Protein AF-D6GV85-F1 (afdb_monomer)

Radius of gyration: 22.89 Å; Cα contacts (8 Å, |Δi|>4): 482; chains: 1; bounding box: 45×58×78 Å

Nearest PDB structures (foldseek):
  3hz8-assembly1_A  TM=5.934E-01  e=2.238E+00  Neisseria meningitidis MC58
  5tlq-assembly1_A  TM=4.636E-01  e=1.140E+00  Pseudomonas aeruginosa PAO1
  6ht6-assembly1_A  TM=7.150E-01  e=9.179E+00  Trametes versicolor
  6f71-assembly1_B  TM=6.861E-01  e=8.633E+00  Trametes versicolor
  8agq-assembly1_A  TM=5.499E-01  e=9.179E+00  Populus trichocarpa

Foldseek 3Di:
DVVVVVVVVVVVVVVVVVVVVVVVVVCCCVVPVPQQDWDDPALQKIFGPPDAFDADPQATEKEKEAAFQDQQSQLQQLLCQQLLVLFWFKFAQRHTDHLLRPDLVFEEQDPPDLGQWYAGPQAATHGDPVNPRIDIDGNHHDYDYYHQWYRDPPDTDGDDDDDPVRVSCCVSPPVPPAPTWIDTRVRMIGGTGSFDDDPVRGHLQADPVSHGDRSVVLSVQCVPPPRPSNVRSNLSSLAVNCSSCVNSVNPGPCNPDPPRDHD

Solvent-accessible surface area (backbone atoms only — not comparable to full-atom values): 14153 Å² total; per-residue (Å²): 124,62,70,61,57,53,53,52,50,53,51,51,53,52,52,53,52,51,52,52,50,51,49,53,51,51,50,45,39,66,71,68,61,51,73,60,54,69,43,81,64,54,56,53,28,30,36,36,56,90,51,63,60,42,63,59,95,79,12,36,37,32,42,44,36,31,40,44,37,38,67,44,26,32,51,37,47,53,13,52,55,55,27,47,48,68,54,34,46,36,23,50,80,85,36,82,42,50,77,88,63,55,71,58,85,42,62,35,86,48,65,97,46,94,28,54,26,27,33,26,63,73,52,28,52,22,72,35,81,82,17,90,48,49,42,79,49,46,80,49,47,45,79,48,75,46,43,39,26,44,54,46,80,95,69,54,50,78,69,43,74,72,52,78,67,53,42,52,51,40,65,71,76,38,82,81,71,56,59,15,32,35,35,44,18,72,29,32,39,30,61,33,48,40,42,47,52,40,101,87,67,46,50,52,66,36,44,100,84,66,39,29,40,53,49,54,57,59,40,55,26,68,79,35,96,82,30,66,53,34,49,27,33,50,54,35,12,31,48,54,38,30,50,52,23,61,61,56,70,48,74,51,79,63,57,72,49,87,84,48,57,83,118

InterPro domains:
  IPR009272 Protein of unknown function DUF929 [PF06053] (55-245)

Sequence (263 aa):
MDAVKLKLRSLIIMIVAIVVFISAVVIYLLVFVNGSATTAIGNNWFSIKGASPIINNGKLWVNFAGIEGCQYCAIERYAFFDALSNFGNWTYYGKNVDLNTLPTSNYSNTPQTNTLFYHAYEGDWTLNFLNPNLKYTSNYVNFTSEELYNDQYPNPTPLQSFTPLEQQYASKYDSGGAVPFSVIGGNFFEVGAGSSLAPDGTPIIFAGNGTGYMPSYIISQFNTSSSTISKGITEEADYITSMICSDINNAAPVCSSPSLPKV

Secondary structure (DSSP, 8-state):
-HHHHHHHHHHHHHHHHHHHHHHHHHHHIIIIIS---EEEEETTEEEETT----EETTEEEEEEEE-TT-HHHHHHHHHHHHHHHTTEEEEETTEEE-TTTS-TT-EESSSSSS-SEEEETTTEEEE-TT-TTEEEEESSEEEEEEE-B-S-SSSPPB-----HHHHHHHHHH-TT--SSEEEETTTEEEES--SPBPTTS-BTTB-TTSPBPPHHHHHHHTT-TT-HHHHHHHHHHHHHHHHHHHHTTT-SGGGG-TTSPP-

Structure (mmCIF, N/CA/C/O backbone):
data_AF-D6GV85-F1
#
_entry.id   AF-D6GV85-F1
#
loop_
_atom_site.group_PDB
_atom_site.id
_atom_site.type_symbol
_atom_site.label_atom_id
_atom_site.label_alt_id
_atom_site.label_comp_id
_atom_site.label_asym_id
_atom_site.label_entity_id
_atom_site.label_seq_id
_atom_site.pdbx_PDB_ins_code
_atom_site.Cartn_x
_atom_site.Cartn_y
_atom_site.Cartn_z
_atom_site.occupancy
_atom_site.B_iso_or_equiv
_atom_site.auth_seq_id
_atom_site.auth_comp_id
_atom_site.auth_asym_id
_atom_site.auth_atom_id
_atom_site.pdbx_PDB_model_num
ATOM 1 N N . MET A 1 1 ? -18.717 38.084 58.616 1.00 59.62 1 MET A N 1
ATOM 2 C CA . MET A 1 1 ? -19.254 36.816 58.063 1.00 59.62 1 MET A CA 1
ATOM 3 C C . MET A 1 1 ? -18.775 36.556 56.626 1.00 59.62 1 MET A C 1
ATOM 5 O O . MET A 1 1 ? -18.869 35.429 56.151 1.00 59.62 1 MET A O 1
ATOM 9 N N . ASP A 1 2 ? -18.190 37.557 55.958 1.00 71.88 2 ASP A N 1
ATOM 10 C CA . ASP A 1 2 ? -17.836 37.493 54.530 1.00 71.88 2 ASP A CA 1
ATOM 11 C C . ASP A 1 2 ? -16.482 36.838 54.232 1.00 71.88 2 ASP A C 1
ATOM 13 O O . ASP A 1 2 ? -16.337 36.154 53.221 1.00 71.88 2 ASP A O 1
ATOM 17 N N . ALA A 1 3 ? -15.519 36.929 55.154 1.00 74.62 3 ALA A N 1
ATOM 18 C CA . ALA A 1 3 ? -14.208 36.292 54.993 1.00 74.62 3 ALA A CA 1
ATOM 19 C C . ALA A 1 3 ? -14.288 34.751 54.945 1.00 74.62 3 ALA A C 1
ATOM 21 O O . ALA A 1 3 ? -13.528 34.106 54.224 1.00 74.62 3 ALA A O 1
ATOM 22 N N . VAL A 1 4 ? -15.235 34.155 55.678 1.00 78.00 4 VAL A N 1
ATOM 23 C CA . VAL A 1 4 ? -15.440 32.696 55.706 1.00 78.00 4 VAL A CA 1
ATOM 24 C C . VAL A 1 4 ? -16.071 32.210 54.398 1.00 78.00 4 VAL A C 1
ATOM 26 O O . VAL A 1 4 ? -15.624 31.215 53.834 1.00 78.00 4 VAL A O 1
ATOM 29 N N . LYS A 1 5 ? -17.051 32.950 53.858 1.00 76.94 5 LYS A N 1
ATOM 30 C CA . LYS A 1 5 ? -17.683 32.635 52.566 1.00 76.94 5 LYS A CA 1
ATOM 31 C C . LYS A 1 5 ? -16.703 32.750 51.398 1.00 76.94 5 LYS A C 1
ATOM 33 O O . LYS A 1 5 ? -16.754 31.927 50.486 1.00 76.94 5 LYS A O 1
ATOM 38 N N . LEU A 1 6 ? -15.798 33.730 51.438 1.00 79.06 6 LEU A N 1
ATOM 39 C CA . LEU A 1 6 ? -14.774 33.906 50.408 1.00 79.06 6 LEU A CA 1
ATOM 40 C C . LEU A 1 6 ? -13.755 32.755 50.419 1.00 79.06 6 LEU A C 1
ATOM 42 O O . LEU A 1 6 ? -13.477 32.177 49.371 1.00 79.06 6 LEU A O 1
ATOM 46 N N . LYS A 1 7 ? -13.274 32.354 51.607 1.00 82.19 7 LYS A N 1
ATOM 47 C CA . LYS A 1 7 ? -12.370 31.200 51.755 1.00 82.19 7 LYS A CA 1
ATOM 48 C C . LYS A 1 7 ? -13.021 29.890 51.309 1.00 82.19 7 LYS A C 1
ATOM 50 O O . LYS A 1 7 ? -12.378 29.098 50.627 1.00 82.19 7 LYS A O 1
ATOM 55 N N . LEU A 1 8 ? -14.299 29.688 51.634 1.00 86.44 8 LEU A N 1
ATOM 56 C CA . LEU A 1 8 ? -15.040 28.496 51.222 1.00 86.44 8 LEU A CA 1
ATOM 57 C C . LEU A 1 8 ? -15.226 28.432 49.696 1.00 86.44 8 LEU A C 1
ATOM 59 O O . LEU A 1 8 ? -15.065 27.367 49.110 1.00 86.44 8 LEU A O 1
ATOM 63 N N . ARG A 1 9 ? -15.489 29.568 49.031 1.00 87.75 9 ARG A N 1
ATOM 64 C CA . ARG A 1 9 ? -15.568 29.632 47.560 1.00 87.75 9 ARG A CA 1
ATOM 65 C C . ARG A 1 9 ? -14.235 29.315 46.885 1.00 87.75 9 ARG A C 1
ATOM 67 O O . ARG A 1 9 ? -14.223 28.513 45.957 1.00 87.75 9 ARG A O 1
ATOM 74 N N . SER A 1 10 ? -13.126 29.888 47.360 1.00 84.56 10 SER A N 1
ATOM 75 C CA . SER A 1 10 ? -11.792 29.552 46.833 1.00 84.56 10 SER A CA 1
ATOM 76 C C . SER A 1 10 ? -11.461 28.073 47.009 1.00 84.56 10 SER A C 1
ATOM 78 O O . SER A 1 10 ? -10.925 27.462 46.089 1.00 84.56 10 SER A O 1
ATOM 80 N N . LEU A 1 11 ? -11.819 27.487 48.155 1.00 90.12 11 LEU A N 1
ATOM 81 C CA . LEU A 1 11 ? -11.591 26.068 48.415 1.00 90.12 11 LEU A CA 1
ATOM 82 C C . LEU A 1 11 ? -12.386 25.179 47.447 1.00 90.12 11 LEU A C 1
ATOM 84 O O . LEU A 1 11 ? -11.829 24.239 46.890 1.00 90.12 11 LEU A O 1
ATOM 88 N N . ILE A 1 12 ? -13.658 25.503 47.195 1.00 92.31 12 ILE A N 1
ATOM 89 C CA . ILE A 1 12 ? -14.504 24.754 46.253 1.00 92.31 12 ILE A CA 1
ATOM 90 C C . ILE A 1 12 ? -13.947 24.837 44.827 1.00 92.31 12 ILE A C 1
ATOM 92 O O . ILE A 1 12 ? -13.831 23.810 44.165 1.00 92.31 12 ILE A O 1
ATOM 96 N N . ILE A 1 13 ? -13.557 26.028 44.361 1.00 91.88 13 ILE A N 1
ATOM 97 C CA . ILE A 1 13 ? -12.994 26.209 43.011 1.00 91.88 13 ILE A CA 1
ATOM 98 C C . ILE A 1 13 ? -11.699 25.405 42.851 1.00 91.88 13 ILE A C 1
ATOM 100 O O . ILE A 1 13 ? -11.515 24.730 41.840 1.00 91.88 13 ILE A O 1
ATOM 104 N N . MET A 1 14 ? -10.828 25.431 43.861 1.00 92.56 14 MET A N 1
ATOM 105 C CA . MET A 1 14 ? -9.582 24.669 43.853 1.00 92.56 14 MET A CA 1
ATOM 106 C C . MET A 1 14 ? -9.842 23.157 43.800 1.00 92.56 14 MET A C 1
ATOM 108 O O . MET A 1 14 ? -9.210 22.460 43.012 1.00 92.56 14 MET A O 1
ATOM 112 N N . ILE A 1 15 ? -10.801 22.650 44.584 1.00 93.00 15 ILE A N 1
ATOM 113 C CA . ILE A 1 15 ? -11.177 21.228 44.567 1.00 93.00 15 ILE A CA 1
ATOM 114 C C . ILE A 1 15 ? -11.724 20.828 43.192 1.00 93.00 15 ILE A C 1
ATOM 116 O O . ILE A 1 15 ? -11.304 19.811 42.648 1.00 93.00 15 ILE A O 1
ATOM 120 N N . VAL A 1 16 ? -12.610 21.633 42.597 1.00 93.12 16 VAL A N 1
ATOM 121 C CA . VAL A 1 16 ? -13.160 21.357 41.259 1.00 93.12 16 VAL A CA 1
ATOM 122 C C . VAL A 1 16 ? -12.052 21.335 40.205 1.00 93.12 16 VAL A C 1
ATOM 124 O O . VAL A 1 16 ? -12.006 20.412 39.397 1.00 93.12 16 VAL A O 1
ATOM 127 N N . ALA A 1 17 ? -11.120 22.291 40.239 1.00 91.12 17 ALA A N 1
ATOM 128 C CA . ALA A 1 17 ? -9.990 22.327 39.311 1.00 91.12 17 ALA A CA 1
ATOM 129 C C . ALA A 1 17 ? -9.084 21.090 39.446 1.00 91.12 17 ALA A C 1
ATOM 131 O O . ALA A 1 17 ? -8.687 20.509 38.437 1.00 91.12 17 ALA A O 1
ATOM 132 N N . ILE A 1 18 ? -8.809 20.645 40.678 1.00 93.19 18 ILE A N 1
ATOM 133 C CA . ILE A 1 18 ? -8.030 19.428 40.946 1.00 93.19 18 ILE A CA 1
ATOM 134 C C . ILE A 1 18 ? -8.755 18.190 40.409 1.00 93.19 18 ILE A C 1
ATOM 136 O O . ILE A 1 18 ? -8.134 17.365 39.746 1.00 93.19 18 ILE A O 1
ATOM 140 N N . VAL A 1 19 ? -10.064 18.065 40.642 1.00 93.38 19 VAL A N 1
ATOM 141 C CA . VAL A 1 19 ? -10.853 16.926 40.146 1.00 93.38 19 VAL A CA 1
ATOM 142 C C . VAL A 1 19 ? -10.880 16.897 38.618 1.00 93.38 19 VAL A C 1
ATOM 144 O O . VAL A 1 19 ? -10.682 15.832 38.036 1.00 93.38 19 VAL A O 1
ATOM 147 N N . VAL A 1 20 ? -11.064 18.043 37.954 1.00 92.69 20 VAL A N 1
ATOM 148 C CA . VAL A 1 20 ? -11.028 18.135 36.484 1.00 92.69 20 VAL A CA 1
ATOM 149 C C . VAL A 1 20 ? -9.648 17.758 35.948 1.00 92.69 20 VAL A C 1
ATOM 151 O O . VAL A 1 20 ? -9.559 16.972 35.008 1.00 92.69 20 VAL A O 1
ATOM 154 N N . PHE A 1 21 ? -8.574 18.254 36.567 1.00 91.06 21 PHE A N 1
ATOM 155 C CA . PHE A 1 21 ? -7.207 17.929 36.164 1.00 91.06 21 PHE A CA 1
ATOM 156 C C . PHE A 1 21 ? -6.899 16.438 36.338 1.00 91.06 21 PHE A C 1
ATOM 158 O O . PHE A 1 21 ? -6.432 15.800 35.400 1.00 91.06 21 PHE A O 1
ATOM 165 N N . ILE A 1 22 ? -7.226 15.853 37.495 1.00 88.25 22 ILE A N 1
ATOM 166 C CA . ILE A 1 22 ? -7.051 14.415 37.738 1.00 88.25 22 ILE A CA 1
ATOM 167 C C . ILE A 1 22 ? -7.875 13.602 36.738 1.00 88.25 22 ILE A C 1
ATOM 169 O O . ILE A 1 22 ? -7.363 12.638 36.183 1.00 88.25 22 ILE A O 1
ATOM 173 N N . SER A 1 23 ? -9.117 14.001 36.457 1.00 84.00 23 SER A N 1
ATOM 174 C CA . SER A 1 23 ? -9.969 13.311 35.479 1.00 84.00 23 SER A CA 1
ATOM 175 C C . SER A 1 23 ? -9.364 13.359 34.076 1.00 84.00 23 SER A C 1
ATOM 177 O O . SER A 1 23 ? -9.297 12.333 33.408 1.00 84.00 23 SER A O 1
ATOM 179 N N . ALA A 1 24 ? -8.861 14.520 33.645 1.00 80.25 24 ALA A N 1
ATOM 180 C CA . ALA A 1 24 ? -8.187 14.675 32.359 1.00 80.25 24 ALA A CA 1
ATOM 181 C C . ALA A 1 24 ? -6.899 13.841 32.279 1.00 80.25 24 ALA A C 1
ATOM 183 O O . ALA A 1 24 ? -6.659 13.201 31.262 1.00 80.25 24 ALA A O 1
ATOM 184 N N . VAL A 1 25 ? -6.108 13.786 33.357 1.00 75.44 25 VAL A N 1
ATOM 185 C CA . VAL A 1 25 ? -4.900 12.950 33.439 1.00 75.44 25 VAL A CA 1
ATOM 186 C C . VAL A 1 25 ? -5.253 11.466 33.423 1.00 75.44 25 VAL A C 1
ATOM 188 O O . VAL A 1 25 ? -4.611 10.708 32.713 1.00 75.44 25 VAL A O 1
ATOM 191 N N . VAL A 1 26 ? -6.283 11.030 34.146 1.00 74.00 26 VAL A N 1
ATOM 192 C CA . VAL A 1 26 ? -6.725 9.629 34.145 1.00 74.00 26 VAL A CA 1
ATOM 193 C C . VAL A 1 26 ? -7.263 9.230 32.773 1.00 74.00 26 VAL A C 1
ATOM 195 O O . VAL A 1 26 ? -6.893 8.175 32.276 1.00 74.00 26 VAL A O 1
ATOM 198 N N . ILE A 1 27 ? -8.069 10.075 32.124 1.00 71.62 27 ILE A N 1
ATOM 199 C CA . ILE A 1 27 ? -8.520 9.848 30.743 1.00 71.62 27 ILE A CA 1
ATOM 200 C C . ILE A 1 27 ? -7.312 9.792 29.808 1.00 71.62 27 ILE A C 1
ATOM 202 O O . ILE A 1 27 ? -7.212 8.875 29.002 1.00 71.62 27 ILE A O 1
ATOM 206 N N . TYR A 1 28 ? -6.358 10.712 29.954 1.00 67.44 28 TYR A N 1
ATOM 207 C CA . TYR A 1 28 ? -5.139 10.707 29.156 1.00 67.44 28 TYR A CA 1
ATOM 208 C C . TYR A 1 28 ? -4.323 9.423 29.367 1.00 67.44 28 TYR A C 1
ATOM 210 O O . TYR A 1 28 ? -3.887 8.800 28.408 1.00 67.44 28 TYR A O 1
ATOM 218 N N . LEU A 1 29 ? -4.164 8.965 30.609 1.00 54.88 29 LEU A N 1
ATOM 219 C CA . LEU A 1 29 ? -3.440 7.735 30.927 1.00 54.88 29 LEU A CA 1
ATOM 220 C C . LEU A 1 29 ? -4.170 6.485 30.411 1.00 54.88 29 LEU A C 1
ATOM 222 O O . LEU A 1 29 ? -3.537 5.596 29.847 1.00 54.88 29 LEU A O 1
ATOM 226 N N . LEU A 1 30 ? -5.495 6.422 30.560 1.00 53.81 30 LEU A N 1
ATOM 227 C CA . LEU A 1 30 ? -6.307 5.293 30.102 1.00 53.81 30 LEU A CA 1
ATOM 228 C C . LEU A 1 30 ? -6.393 5.211 28.575 1.00 53.81 30 LEU A C 1
ATOM 230 O O . LEU A 1 30 ? -6.412 4.106 28.042 1.00 53.81 30 LEU A O 1
ATOM 234 N N . VAL A 1 31 ? -6.443 6.354 27.886 1.00 55.69 31 VAL A N 1
ATOM 235 C CA . VAL A 1 31 ? -6.564 6.424 26.422 1.00 55.69 31 VAL A CA 1
ATOM 236 C C . VAL A 1 31 ? -5.196 6.362 25.736 1.00 55.69 31 VAL A C 1
ATOM 238 O O . VAL A 1 31 ? -5.080 5.750 24.678 1.00 55.69 31 VAL A O 1
ATOM 241 N N . PHE A 1 32 ? -4.151 6.955 26.324 1.00 50.06 32 PHE A N 1
ATOM 242 C CA . PHE A 1 32 ? -2.860 7.140 25.649 1.00 50.06 32 PHE A CA 1
ATOM 243 C C . PHE A 1 32 ? -1.667 6.416 26.294 1.00 50.06 32 PHE A C 1
ATOM 245 O O . PHE A 1 32 ? -0.696 6.170 25.582 1.00 50.06 32 PHE A O 1
ATOM 252 N N . VAL A 1 33 ? -1.702 6.051 27.587 1.00 45.91 33 VAL A N 1
ATOM 253 C CA . VAL A 1 33 ? -0.530 5.471 28.299 1.00 45.91 33 VAL A CA 1
ATOM 254 C C . VAL A 1 33 ? -0.659 3.981 28.606 1.00 45.91 33 VAL A C 1
ATOM 256 O O . VAL A 1 33 ? 0.356 3.289 28.664 1.00 45.91 33 VAL A O 1
ATOM 259 N N . ASN A 1 34 ? -1.870 3.436 28.710 1.00 46.38 34 ASN A N 1
ATOM 260 C CA . ASN A 1 34 ? -2.031 1.991 28.601 1.00 46.38 34 ASN A CA 1
ATOM 261 C C . ASN A 1 34 ? -1.678 1.597 27.168 1.00 46.38 34 ASN A C 1
ATOM 263 O O . ASN A 1 34 ? -2.452 1.860 26.248 1.00 46.38 34 ASN A O 1
ATOM 267 N N . GLY A 1 35 ? -0.486 1.018 26.987 1.00 51.94 35 GLY A N 1
ATOM 268 C CA . GLY A 1 35 ? -0.048 0.438 25.724 1.00 51.94 35 GLY A CA 1
ATOM 269 C C . GLY A 1 35 ? -1.197 -0.373 25.152 1.00 51.94 35 GLY A C 1
ATOM 270 O O . GLY A 1 35 ? -1.641 -1.346 25.762 1.00 51.94 35 GLY A O 1
ATOM 271 N N . SER A 1 36 ? -1.763 0.118 24.054 1.00 61.66 36 SER A N 1
ATOM 272 C CA . SER A 1 36 ? -2.899 -0.515 23.407 1.00 61.66 36 SER A CA 1
ATOM 273 C C . SER A 1 36 ? -2.472 -1.944 23.113 1.00 61.66 36 SER A C 1
ATOM 275 O O . SER A 1 36 ? -1.481 -2.141 22.414 1.00 61.66 36 SER A O 1
ATOM 277 N N . ALA A 1 37 ? -3.131 -2.922 23.736 1.00 76.25 37 ALA A N 1
ATOM 278 C CA . ALA A 1 37 ? -2.736 -4.314 23.585 1.00 76.25 37 ALA A CA 1
ATOM 279 C C . ALA A 1 37 ? -2.769 -4.660 22.095 1.00 76.25 37 ALA A C 1
ATOM 281 O O . ALA A 1 37 ? -3.792 -4.447 21.441 1.00 76.25 37 ALA A O 1
ATOM 282 N N . THR A 1 38 ? -1.652 -5.147 21.567 1.00 87.31 38 THR A N 1
ATOM 283 C CA . THR A 1 38 ? -1.544 -5.536 20.165 1.00 87.31 38 THR A CA 1
ATOM 284 C C . THR A 1 38 ? -1.753 -7.037 20.021 1.00 87.31 38 THR A C 1
ATOM 286 O O . THR A 1 38 ? -1.529 -7.807 20.958 1.00 87.31 38 THR A O 1
ATOM 289 N N . THR A 1 39 ? -2.250 -7.481 18.873 1.00 90.94 39 THR A N 1
ATOM 290 C CA . THR A 1 39 ? -2.377 -8.908 18.549 1.00 90.94 39 THR A CA 1
ATOM 291 C C . THR A 1 39 ? -1.867 -9.131 17.138 1.00 90.94 39 THR A C 1
ATOM 293 O O . THR A 1 39 ? -2.312 -8.448 16.224 1.00 90.94 39 THR A O 1
ATOM 296 N N . ALA A 1 40 ? -0.928 -10.061 16.961 1.00 90.62 40 ALA A N 1
ATOM 297 C CA . ALA A 1 40 ? -0.469 -10.450 15.632 1.00 90.62 40 ALA A CA 1
ATOM 298 C C . ALA A 1 40 ? -1.618 -11.126 14.870 1.00 90.62 40 ALA A C 1
ATOM 300 O O . ALA A 1 40 ? -2.270 -12.017 15.420 1.00 90.62 40 ALA A O 1
ATOM 301 N N . ILE A 1 41 ? -1.853 -10.705 13.629 1.00 90.50 41 ILE A N 1
ATOM 302 C CA . ILE A 1 41 ? -2.944 -11.218 12.782 1.00 90.50 41 ILE A CA 1
ATOM 303 C C . ILE A 1 41 ? -2.448 -11.983 11.543 1.00 90.50 41 ILE A C 1
ATOM 305 O O . ILE A 1 41 ? -3.250 -12.601 10.848 1.00 90.50 41 ILE A O 1
ATOM 309 N N . GLY A 1 42 ? -1.132 -12.035 11.324 1.00 86.44 42 GLY A N 1
ATOM 310 C CA . GLY A 1 42 ? -0.491 -12.699 10.181 1.00 86.44 42 GLY A CA 1
ATOM 311 C C . GLY A 1 42 ? 0.346 -11.708 9.380 1.00 86.44 42 GLY A C 1
ATOM 312 O O . GLY A 1 42 ? 0.170 -10.511 9.557 1.00 86.44 42 GLY A O 1
ATOM 313 N N . ASN A 1 43 ? 1.282 -12.203 8.564 1.00 84.62 43 ASN A N 1
ATOM 314 C CA . ASN A 1 43 ? 2.091 -11.393 7.644 1.00 84.62 43 ASN A CA 1
ATOM 315 C C . ASN A 1 43 ? 2.627 -10.080 8.247 1.00 84.62 43 ASN A C 1
ATOM 317 O O . ASN A 1 43 ? 2.417 -9.008 7.709 1.00 84.62 43 ASN A O 1
ATOM 321 N N . ASN A 1 44 ? 3.263 -10.136 9.421 1.00 90.25 44 ASN A N 1
ATOM 322 C CA . ASN A 1 44 ? 3.808 -8.952 10.110 1.00 90.25 44 ASN A CA 1
ATOM 323 C C . ASN A 1 44 ? 2.804 -7.823 10.435 1.00 90.25 44 ASN A C 1
ATOM 325 O O . ASN A 1 44 ? 3.208 -6.757 10.905 1.00 90.25 44 ASN A O 1
ATOM 329 N N . TRP A 1 45 ? 1.503 -8.089 10.310 1.00 94.50 45 TRP A N 1
ATOM 330 C CA . TRP A 1 45 ? 0.438 -7.203 10.749 1.00 94.50 45 TRP A CA 1
ATOM 331 C C . TRP A 1 45 ? 0.023 -7.458 12.187 1.00 94.50 45 TRP A C 1
ATOM 333 O O . TRP A 1 45 ? -0.058 -8.592 12.684 1.00 94.50 45 TRP A O 1
ATOM 343 N N . PHE A 1 46 ? -0.338 -6.362 12.839 1.00 94.88 46 PHE A N 1
ATOM 344 C CA . PHE A 1 46 ? -0.821 -6.331 14.203 1.00 94.88 46 PHE A CA 1
ATOM 345 C C . PHE A 1 46 ? -2.099 -5.503 14.285 1.00 94.88 46 PHE A C 1
ATOM 347 O O . PHE A 1 46 ? -2.167 -4.391 13.764 1.00 94.88 46 PHE A O 1
ATOM 354 N N . SER A 1 47 ? -3.097 -6.010 15.005 1.00 95.50 47 SER A N 1
ATOM 355 C CA . SER A 1 47 ? -4.284 -5.246 15.382 1.00 95.50 47 SER A CA 1
ATOM 356 C C . SER A 1 47 ? -4.079 -4.537 16.719 1.00 95.50 47 SER A C 1
ATOM 358 O O . SER A 1 47 ? -3.414 -5.047 17.626 1.00 95.50 47 SER A O 1
ATOM 360 N N . ILE A 1 48 ? -4.663 -3.350 16.856 1.00 94.56 48 ILE A N 1
ATOM 361 C CA . ILE A 1 48 ? -4.602 -2.493 18.037 1.00 94.56 48 ILE A CA 1
ATOM 362 C C . ILE A 1 48 ? -5.941 -2.592 18.766 1.00 94.56 48 ILE A C 1
ATOM 364 O O . ILE A 1 48 ? -6.961 -2.040 18.348 1.00 94.56 48 ILE A O 1
ATOM 368 N N . LYS A 1 49 ? -5.954 -3.284 19.905 1.00 88.50 49 LYS A N 1
ATOM 369 C CA . LYS A 1 49 ? -7.188 -3.525 20.653 1.00 88.50 49 LYS A CA 1
ATOM 370 C C . LYS A 1 49 ? -7.802 -2.222 21.163 1.00 88.50 49 LYS A C 1
ATOM 372 O O . LYS A 1 49 ? -7.171 -1.471 21.906 1.00 88.50 49 LYS A O 1
ATOM 377 N N . GLY A 1 50 ? -9.079 -2.021 20.839 1.00 85.19 50 GLY A N 1
ATOM 378 C CA . GLY A 1 50 ? -9.867 -0.875 21.297 1.00 85.19 50 GLY A CA 1
ATOM 379 C C . GLY A 1 50 ? -9.593 0.424 20.538 1.00 85.19 50 GLY A C 1
ATOM 380 O O . GLY A 1 50 ? -10.131 1.459 20.929 1.00 85.19 50 GLY A O 1
ATOM 381 N N . ALA A 1 51 ? -8.784 0.381 19.476 1.00 89.38 51 ALA A N 1
ATOM 382 C CA . ALA A 1 51 ? -8.673 1.491 18.544 1.00 89.38 51 ALA A CA 1
ATOM 383 C C . ALA A 1 51 ? -9.977 1.662 17.740 1.00 89.38 51 ALA A C 1
ATOM 385 O O . ALA A 1 51 ? -10.828 0.770 17.685 1.00 89.38 51 ALA A O 1
ATOM 386 N N . SER A 1 52 ? -10.171 2.860 17.196 1.00 89.81 52 SER A N 1
ATOM 387 C CA . SER A 1 52 ? -11.289 3.182 16.310 1.00 89.81 52 SER A CA 1
ATOM 388 C C . SER A 1 52 ? -10.744 3.643 14.961 1.00 89.81 52 SER A C 1
ATOM 390 O O . SER A 1 52 ? -9.765 4.395 14.969 1.00 89.81 52 SER A O 1
ATOM 392 N N . PRO A 1 53 ? -11.397 3.278 13.836 1.00 94.94 53 PRO A N 1
ATOM 393 C CA . PRO A 1 53 ? -10.940 3.683 12.516 1.00 94.94 53 PRO A CA 1
ATOM 394 C C . PRO A 1 53 ? -10.794 5.203 12.391 1.00 94.94 53 PRO A C 1
ATOM 396 O O . PRO A 1 53 ? -11.718 5.965 12.690 1.00 94.94 53 PRO A O 1
ATOM 399 N N . ILE A 1 54 ? -9.645 5.652 11.897 1.00 95.81 54 ILE A N 1
ATOM 400 C CA . ILE A 1 54 ? -9.376 7.044 11.556 1.00 95.81 54 ILE A CA 1
ATOM 401 C C . ILE A 1 54 ? -9.985 7.319 10.180 1.00 95.81 54 ILE A C 1
ATOM 403 O O . ILE A 1 54 ? -9.449 6.924 9.142 1.00 95.81 54 ILE A O 1
ATOM 407 N N . ILE A 1 55 ? -11.124 8.015 10.184 1.00 94.75 55 ILE A N 1
ATOM 408 C CA . ILE A 1 55 ? -11.869 8.398 8.983 1.00 94.75 55 ILE A CA 1
ATOM 409 C C . ILE A 1 55 ? -11.711 9.900 8.729 1.00 94.75 55 ILE A C 1
ATOM 411 O O . ILE A 1 55 ? -12.189 10.727 9.505 1.00 94.75 55 ILE A O 1
ATOM 415 N N . ASN A 1 56 ? -11.111 10.258 7.596 1.00 89.56 56 ASN A N 1
ATOM 416 C CA . ASN A 1 56 ? -10.910 11.636 7.158 1.00 89.56 56 ASN A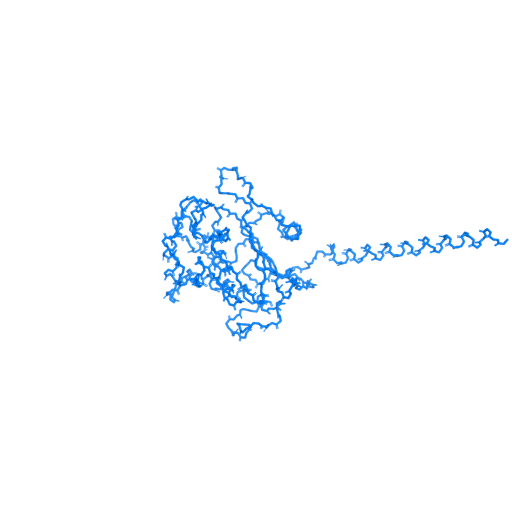 CA 1
ATOM 417 C C . ASN A 1 56 ? -11.791 11.929 5.941 1.00 89.56 56 ASN A C 1
ATOM 419 O O . ASN A 1 56 ? -11.649 11.304 4.892 1.00 89.56 56 ASN A O 1
ATOM 423 N N . ASN A 1 57 ? -12.713 12.889 6.070 1.00 92.00 57 ASN A N 1
ATOM 424 C CA . ASN A 1 57 ? -13.670 13.252 5.013 1.00 92.00 57 ASN A CA 1
ATOM 425 C C . ASN A 1 57 ? -14.447 12.044 4.449 1.00 92.00 57 ASN A C 1
ATOM 427 O O . ASN A 1 57 ? -14.651 11.932 3.241 1.00 92.00 57 ASN A O 1
ATOM 431 N N . GLY A 1 58 ? -14.855 11.125 5.331 1.00 94.44 58 GLY A N 1
ATOM 432 C CA . GLY A 1 58 ? -15.601 9.918 4.962 1.00 94.44 58 GLY A CA 1
ATOM 433 C C . GLY A 1 58 ? -14.757 8.791 4.358 1.00 94.44 58 GLY A C 1
ATOM 434 O O . GLY A 1 58 ? -15.330 7.793 3.937 1.00 94.44 58 GLY A O 1
ATOM 435 N N . LYS A 1 59 ? -13.426 8.928 4.322 1.00 97.94 59 LYS A N 1
ATOM 436 C CA . LYS A 1 59 ? -12.505 7.908 3.806 1.00 97.94 59 LYS A CA 1
ATOM 437 C C . LYS A 1 59 ? -11.571 7.406 4.899 1.00 97.94 59 LYS A C 1
ATOM 439 O O . LYS A 1 59 ? -11.060 8.205 5.683 1.00 97.94 59 LYS A O 1
ATOM 444 N N . LEU A 1 60 ? -11.327 6.103 4.925 1.00 98.50 60 LEU A N 1
ATOM 445 C CA . LEU A 1 60 ? -10.357 5.473 5.809 1.00 98.50 60 LEU A CA 1
ATOM 446 C C . LEU A 1 60 ? -8.948 5.956 5.481 1.00 98.50 60 LEU A C 1
ATOM 448 O O . LEU A 1 60 ? -8.548 5.933 4.319 1.00 98.50 60 LEU A O 1
ATOM 452 N N . TRP A 1 61 ? -8.199 6.391 6.487 1.00 97.88 61 TRP A N 1
ATOM 453 C CA . TRP A 1 61 ? -6.785 6.706 6.317 1.00 97.88 61 TRP A CA 1
ATOM 454 C C . TRP A 1 61 ? -5.957 5.420 6.204 1.00 97.88 61 TRP A C 1
ATOM 456 O O . TRP A 1 61 ? -6.068 4.537 7.052 1.00 97.88 61 TRP A O 1
ATOM 466 N N . VAL A 1 62 ? -5.143 5.324 5.155 1.00 98.38 62 VAL A N 1
ATOM 467 C CA . VAL A 1 62 ? -4.185 4.235 4.931 1.00 98.38 62 VAL A CA 1
ATOM 468 C C . VAL A 1 62 ? -2.841 4.859 4.594 1.00 98.38 62 VAL A C 1
ATOM 470 O O . VAL A 1 62 ? -2.768 5.712 3.710 1.00 98.38 62 VAL A O 1
ATOM 473 N N . ASN A 1 63 ? -1.796 4.434 5.289 1.00 97.56 63 ASN A N 1
ATOM 474 C CA . ASN A 1 63 ? -0.445 4.941 5.125 1.00 97.56 63 ASN A CA 1
ATOM 475 C C . ASN A 1 63 ? 0.543 3.803 4.864 1.00 97.56 63 ASN A C 1
ATOM 477 O O . ASN A 1 63 ? 0.446 2.751 5.497 1.00 97.56 63 ASN A O 1
ATOM 481 N N . PHE A 1 64 ? 1.488 4.058 3.962 1.00 97.31 64 PHE A N 1
ATOM 482 C CA . PHE A 1 64 ? 2.648 3.217 3.695 1.00 97.31 64 PHE A CA 1
ATOM 483 C C . PHE A 1 64 ? 3.918 4.073 3.711 1.00 97.31 64 PHE A C 1
ATOM 485 O O . PHE A 1 64 ? 4.059 4.988 2.895 1.00 97.31 64 PHE A O 1
ATOM 492 N N . ALA A 1 65 ? 4.873 3.727 4.563 1.00 96.31 65 ALA A N 1
ATOM 493 C CA . ALA A 1 65 ? 6.177 4.365 4.605 1.00 96.31 65 ALA A CA 1
ATOM 494 C C . ALA A 1 65 ? 7.289 3.383 4.244 1.00 96.31 65 ALA A C 1
ATOM 496 O O . ALA A 1 65 ? 7.397 2.284 4.792 1.00 96.31 65 ALA A O 1
ATOM 497 N N . GLY A 1 66 ? 8.145 3.817 3.326 1.00 93.81 66 GLY A N 1
ATOM 498 C CA . GLY A 1 66 ? 9.308 3.073 2.872 1.00 93.81 66 GLY A CA 1
ATOM 499 C C . GLY A 1 66 ? 10.563 3.934 2.829 1.00 93.81 66 GLY A C 1
ATOM 500 O O . GLY A 1 66 ? 10.608 5.063 3.323 1.00 93.81 66 GLY A O 1
ATOM 501 N N . ILE A 1 67 ? 11.600 3.365 2.228 1.00 90.12 67 ILE A N 1
ATOM 502 C CA . ILE A 1 67 ? 12.793 4.086 1.784 1.00 90.12 67 ILE A CA 1
ATOM 503 C C . ILE A 1 67 ? 13.125 3.663 0.355 1.00 90.12 67 ILE A C 1
ATOM 505 O O . ILE A 1 67 ? 12.759 2.561 -0.093 1.00 90.12 67 ILE A O 1
ATOM 509 N N . GLU A 1 68 ? 13.888 4.502 -0.337 1.00 85.69 68 GLU A N 1
ATOM 510 C CA . GLU A 1 68 ? 14.522 4.103 -1.587 1.00 85.69 68 GLU A CA 1
ATOM 511 C C . GLU A 1 68 ? 15.618 3.073 -1.271 1.00 85.69 68 GLU A C 1
ATOM 513 O O . GLU A 1 68 ? 16.339 3.196 -0.283 1.00 85.69 68 GLU A O 1
ATOM 518 N N . GLY A 1 69 ? 15.743 2.024 -2.083 1.00 79.81 69 GLY A N 1
ATOM 519 C CA . GLY A 1 69 ? 16.732 0.960 -1.844 1.00 79.81 69 GLY A CA 1
ATOM 520 C C . GLY A 1 69 ? 16.257 -0.192 -0.952 1.00 79.81 69 GLY A C 1
ATOM 521 O O . GLY A 1 69 ? 17.053 -1.060 -0.616 1.00 79.81 69 GLY A O 1
ATOM 522 N N . CYS A 1 70 ? 14.988 -0.208 -0.532 1.00 85.81 70 CYS A N 1
ATOM 523 C CA . CYS A 1 70 ? 14.464 -1.230 0.374 1.00 85.81 70 CYS A CA 1
ATOM 524 C C . CYS A 1 70 ? 13.729 -2.357 -0.366 1.00 85.81 70 CYS A C 1
ATOM 526 O O . CYS A 1 70 ? 12.601 -2.183 -0.836 1.00 85.81 70 CYS A O 1
ATOM 528 N N . GLN A 1 71 ? 14.355 -3.536 -0.377 1.00 85.00 71 GLN A N 1
ATOM 529 C CA . GLN A 1 71 ? 13.861 -4.777 -0.987 1.00 85.00 71 GLN A CA 1
ATOM 530 C C . GLN A 1 71 ? 12.479 -5.202 -0.458 1.00 85.00 71 GLN A C 1
ATOM 532 O O . GLN A 1 71 ? 11.588 -5.585 -1.216 1.00 85.00 71 GLN A O 1
ATOM 537 N N . TYR A 1 72 ? 12.281 -5.089 0.856 1.00 87.62 72 TYR A N 1
ATOM 538 C CA . TYR A 1 72 ? 11.016 -5.395 1.529 1.00 87.62 72 TYR A CA 1
ATOM 539 C C . TYR A 1 72 ? 9.929 -4.370 1.184 1.00 87.62 72 TYR A C 1
ATOM 541 O O . TYR A 1 72 ? 8.789 -4.719 0.904 1.00 87.62 72 TYR A O 1
ATOM 549 N N . CYS A 1 73 ? 10.298 -3.096 1.101 1.00 90.75 73 CYS A N 1
ATOM 550 C CA . CYS A 1 73 ? 9.394 -2.030 0.693 1.00 90.75 73 CYS A CA 1
ATOM 551 C C . CYS A 1 73 ? 8.973 -2.222 -0.769 1.00 90.75 73 CYS A C 1
ATOM 553 O O . CYS A 1 73 ? 7.853 -1.896 -1.144 1.00 90.75 73 CYS A O 1
ATOM 555 N N . ALA A 1 74 ? 9.868 -2.743 -1.614 1.00 87.75 74 ALA A N 1
ATOM 556 C CA . ALA A 1 74 ? 9.587 -2.972 -3.022 1.00 87.75 74 ALA A CA 1
ATOM 557 C C . ALA A 1 74 ? 8.441 -3.963 -3.235 1.00 87.75 74 ALA A C 1
ATOM 559 O O . ALA A 1 74 ? 7.538 -3.677 -4.020 1.00 87.75 74 ALA A O 1
ATOM 560 N N . ILE A 1 75 ? 8.449 -5.090 -2.519 1.00 88.38 75 ILE A N 1
ATOM 561 C CA . ILE A 1 75 ? 7.366 -6.073 -2.616 1.00 88.38 75 ILE A CA 1
ATOM 562 C C . ILE A 1 75 ? 6.060 -5.535 -2.023 1.00 88.38 75 ILE A C 1
ATOM 564 O O . ILE A 1 75 ? 5.010 -5.659 -2.652 1.00 88.38 75 ILE A O 1
ATOM 568 N N . GLU A 1 76 ? 6.152 -4.832 -0.898 1.00 92.75 76 GLU A N 1
ATOM 569 C CA . GLU A 1 76 ? 4.993 -4.300 -0.186 1.00 92.75 76 GLU A CA 1
ATOM 570 C C . GLU A 1 76 ? 4.253 -3.233 -1.010 1.00 92.75 76 GLU A C 1
ATOM 572 O O . GLU A 1 76 ? 3.025 -3.216 -1.075 1.00 92.75 76 GLU A O 1
ATOM 577 N N . ARG A 1 77 ? 4.975 -2.408 -1.787 1.00 93.88 77 ARG A N 1
ATOM 578 C CA . ARG A 1 77 ? 4.342 -1.464 -2.729 1.00 93.88 77 ARG A CA 1
ATOM 579 C C . ARG A 1 77 ? 3.475 -2.172 -3.779 1.00 93.88 77 ARG A C 1
ATOM 581 O O . ARG A 1 77 ? 2.446 -1.620 -4.166 1.00 93.88 77 ARG A O 1
ATOM 588 N N . TYR A 1 78 ? 3.837 -3.371 -4.245 1.00 93.38 78 TYR A N 1
ATOM 589 C CA . TYR A 1 78 ? 2.968 -4.123 -5.162 1.00 93.38 78 TYR A CA 1
ATOM 590 C C . TYR A 1 78 ? 1.708 -4.638 -4.457 1.00 93.38 78 TYR A C 1
ATOM 592 O O . TYR A 1 78 ? 0.630 -4.552 -5.045 1.00 93.38 78 TYR A O 1
ATOM 600 N N . ALA A 1 79 ? 1.822 -5.106 -3.210 1.00 95.19 79 ALA A N 1
ATOM 601 C CA . ALA A 1 79 ? 0.678 -5.566 -2.424 1.00 95.19 79 ALA A CA 1
ATOM 602 C C . ALA A 1 79 ? -0.303 -4.426 -2.120 1.00 95.19 79 ALA A C 1
ATOM 604 O O . ALA A 1 79 ? -1.501 -4.555 -2.377 1.00 95.19 79 ALA A O 1
ATOM 605 N N . PHE A 1 80 ? 0.197 -3.258 -1.700 1.00 97.38 80 PHE A N 1
ATOM 606 C CA . PHE A 1 80 ? -0.626 -2.056 -1.540 1.00 97.38 80 PHE A CA 1
ATOM 607 C C . PHE A 1 80 ? -1.291 -1.634 -2.848 1.00 97.38 80 PHE A C 1
ATOM 609 O O . PHE A 1 80 ? -2.475 -1.294 -2.857 1.00 97.38 80 PHE A O 1
ATOM 616 N N . PHE A 1 81 ? -0.555 -1.647 -3.961 1.00 97.00 81 PHE A N 1
ATOM 617 C CA . PHE A 1 81 ? -1.118 -1.289 -5.259 1.00 97.00 81 PHE A CA 1
ATOM 618 C C . PHE A 1 81 ? -2.285 -2.216 -5.643 1.00 97.00 81 PHE A C 1
ATOM 620 O O . PHE A 1 81 ? -3.340 -1.723 -6.060 1.00 97.00 81 PHE A O 1
ATOM 627 N N . ASP A 1 82 ? -2.128 -3.529 -5.459 1.00 96.00 82 ASP A N 1
ATOM 628 C CA . ASP A 1 82 ? -3.167 -4.532 -5.730 1.00 96.00 82 ASP A CA 1
ATOM 629 C C . ASP A 1 82 ? -4.371 -4.369 -4.790 1.00 96.00 82 ASP A C 1
ATOM 631 O O . ASP A 1 82 ? -5.498 -4.164 -5.242 1.00 96.00 82 ASP A O 1
ATOM 635 N N . ALA A 1 83 ? -4.135 -4.316 -3.476 1.00 97.69 83 ALA A N 1
ATOM 636 C CA . ALA A 1 83 ? -5.187 -4.180 -2.471 1.00 97.69 83 ALA A CA 1
ATOM 637 C C . ALA A 1 83 ? -6.028 -2.917 -2.680 1.00 97.69 83 ALA A C 1
ATOM 639 O O . ALA A 1 83 ? -7.260 -2.954 -2.672 1.00 97.69 83 ALA A O 1
ATOM 640 N N . LEU A 1 84 ? -5.371 -1.777 -2.913 1.00 98.56 84 LEU A N 1
ATOM 641 C CA . LEU A 1 84 ? -6.044 -0.498 -3.124 1.00 98.56 84 LEU A CA 1
ATOM 642 C C . LEU A 1 84 ? -6.837 -0.473 -4.438 1.00 98.56 84 LEU A C 1
ATOM 644 O O . LEU A 1 84 ? -7.854 0.221 -4.518 1.00 98.56 84 LEU A O 1
ATOM 648 N N . SER A 1 85 ? -6.457 -1.278 -5.437 1.00 97.69 85 SER A N 1
ATOM 649 C CA . SER A 1 85 ? -7.237 -1.432 -6.675 1.00 97.69 85 SER A CA 1
ATOM 650 C C . SER A 1 85 ? -8.644 -1.996 -6.420 1.00 97.69 85 SER A C 1
ATOM 652 O O . SER A 1 85 ? -9.554 -1.734 -7.203 1.00 97.69 85 SER A O 1
ATOM 654 N N . ASN A 1 86 ? -8.878 -2.675 -5.290 1.00 97.75 86 ASN A N 1
ATOM 655 C CA . ASN A 1 86 ? -10.213 -3.142 -4.900 1.00 97.75 86 ASN A CA 1
ATOM 656 C C . ASN A 1 86 ? -11.142 -2.028 -4.383 1.00 97.75 86 ASN A C 1
ATOM 658 O O . ASN A 1 86 ? -12.365 -2.193 -4.350 1.00 97.75 86 ASN A O 1
ATOM 662 N N . PHE A 1 87 ? -10.582 -0.890 -3.966 1.00 98.38 87 PHE A N 1
ATOM 663 C CA . PHE A 1 87 ? -11.324 0.220 -3.357 1.00 98.38 87 PHE A CA 1
ATOM 664 C C . PHE A 1 87 ? -11.319 1.483 -4.218 1.00 98.38 87 PHE A C 1
ATOM 666 O O . PHE A 1 87 ? -11.993 2.466 -3.886 1.00 98.38 87 PHE A O 1
ATOM 673 N N . GLY A 1 88 ? -10.560 1.504 -5.307 1.00 97.69 8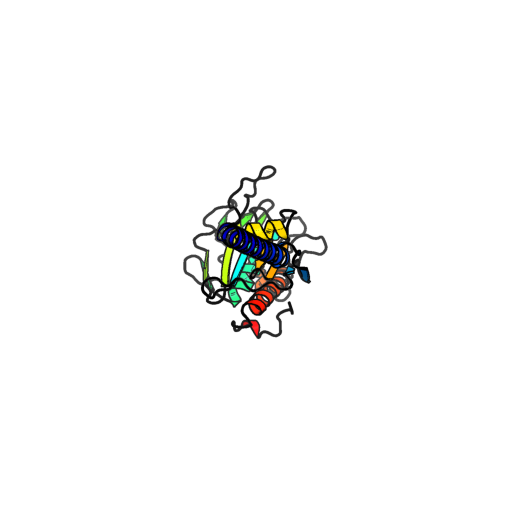8 GLY A N 1
ATOM 674 C CA . GLY A 1 88 ? -10.319 2.707 -6.083 1.00 97.69 88 GLY A CA 1
ATOM 675 C C . GLY A 1 88 ? -9.768 2.428 -7.470 1.00 97.69 88 GLY A C 1
ATOM 676 O O . GLY A 1 88 ? -9.841 1.320 -7.979 1.00 97.69 88 GLY A O 1
ATOM 677 N N . ASN A 1 89 ? -9.243 3.474 -8.099 1.00 97.81 89 ASN A N 1
ATOM 678 C CA . ASN A 1 89 ? -8.609 3.392 -9.406 1.00 97.81 89 ASN A CA 1
ATOM 679 C C . ASN A 1 89 ? -7.233 4.040 -9.349 1.00 97.81 89 ASN A C 1
ATOM 681 O O . ASN A 1 89 ? -7.094 5.180 -8.884 1.00 97.81 89 ASN A O 1
ATOM 685 N N . TRP A 1 90 ? -6.250 3.334 -9.896 1.00 97.88 90 TRP A N 1
ATOM 686 C CA . TRP A 1 90 ? -4.952 3.892 -10.227 1.00 97.88 90 TRP A CA 1
ATOM 687 C C . TRP A 1 90 ? -4.970 4.445 -11.642 1.00 97.88 90 TRP A C 1
ATOM 689 O O . TRP A 1 90 ? -5.491 3.825 -12.568 1.00 97.88 90 TRP A O 1
ATOM 699 N N . THR A 1 91 ? -4.368 5.616 -11.819 1.00 97.31 91 THR A N 1
ATOM 700 C CA . THR A 1 91 ? -4.128 6.195 -13.138 1.00 97.31 91 THR A CA 1
ATOM 701 C C . THR A 1 91 ? -2.660 6.531 -13.316 1.00 97.31 91 THR A C 1
ATOM 703 O O . THR A 1 91 ? -2.034 7.056 -12.401 1.00 97.31 91 THR A O 1
ATOM 706 N N . TYR A 1 92 ? -2.124 6.270 -14.506 1.00 94.81 92 TYR A N 1
ATOM 707 C CA . TYR A 1 92 ? -0.792 6.692 -14.920 1.00 94.81 92 TYR A CA 1
ATOM 708 C C . TYR A 1 92 ? -0.890 7.528 -16.197 1.00 94.81 92 TYR A C 1
ATOM 710 O O . TYR A 1 92 ? -1.443 7.076 -17.201 1.00 94.81 92 TYR A O 1
ATOM 718 N N . TYR A 1 93 ? -0.437 8.785 -16.148 1.00 93.75 93 TYR A N 1
ATOM 719 C CA . TYR A 1 93 ? -0.689 9.779 -17.209 1.00 93.75 93 TYR A CA 1
ATOM 720 C C . TYR A 1 93 ? -2.179 9.865 -17.609 1.00 93.75 93 TYR A C 1
ATOM 722 O O . TYR A 1 93 ? -2.527 9.981 -18.785 1.00 93.75 93 TYR A O 1
ATOM 730 N N . GLY A 1 94 ? -3.074 9.774 -16.619 1.00 94.25 94 GLY A N 1
ATOM 731 C CA . GLY A 1 94 ? -4.526 9.861 -16.812 1.00 94.25 94 GLY A CA 1
ATOM 732 C C . GLY A 1 94 ? -5.186 8.616 -17.417 1.00 94.25 94 GLY A C 1
ATOM 733 O O . GLY A 1 94 ? -6.382 8.651 -17.691 1.00 94.25 94 GLY A O 1
ATOM 734 N N . LYS A 1 95 ? -4.444 7.522 -17.623 1.00 95.38 95 LYS A N 1
ATOM 735 C CA . LYS A 1 95 ? -4.994 6.233 -18.067 1.00 95.38 95 LYS A CA 1
ATOM 736 C C . LYS A 1 95 ? -5.122 5.289 -16.885 1.00 95.38 95 LYS A C 1
ATOM 738 O O . LYS A 1 95 ? -4.175 5.198 -16.111 1.00 95.38 95 LYS A O 1
ATOM 743 N N . ASN A 1 96 ? -6.246 4.586 -16.773 1.00 96.38 96 ASN A N 1
ATOM 744 C CA . ASN A 1 96 ? -6.409 3.543 -15.762 1.00 96.38 96 ASN A CA 1
ATOM 745 C C . ASN A 1 96 ? -5.330 2.470 -15.934 1.00 96.38 96 ASN A C 1
ATOM 747 O O . ASN A 1 96 ? -5.040 2.069 -17.064 1.00 96.38 96 ASN A O 1
ATOM 751 N N . VAL A 1 97 ? -4.753 2.042 -14.817 1.00 95.38 97 VAL A N 1
ATOM 752 C CA . VAL A 1 97 ? -3.757 0.974 -14.752 1.00 95.38 97 VAL A CA 1
ATOM 753 C C . VAL A 1 97 ? -4.080 0.038 -13.592 1.00 95.38 97 VAL A C 1
ATOM 755 O O . VAL A 1 97 ? -4.634 0.452 -12.579 1.00 95.38 97 VAL A O 1
ATOM 758 N N . ASP A 1 98 ? -3.702 -1.216 -13.762 1.00 93.38 98 ASP A N 1
ATOM 759 C CA . ASP A 1 98 ? -3.695 -2.290 -12.775 1.00 93.38 98 ASP A CA 1
ATOM 760 C C . ASP A 1 98 ? -2.387 -3.075 -12.943 1.00 93.38 98 ASP A C 1
ATOM 762 O O . ASP A 1 98 ? -1.618 -2.800 -13.869 1.00 93.38 98 ASP A O 1
ATOM 766 N N . LEU A 1 99 ? -2.127 -4.072 -12.095 1.00 90.69 99 LEU A N 1
ATOM 767 C CA . LEU A 1 99 ? -0.881 -4.837 -12.174 1.00 90.69 99 LEU A CA 1
ATOM 768 C C . LEU A 1 99 ? -0.648 -5.477 -13.547 1.00 90.69 99 LEU A C 1
ATOM 770 O O . LEU A 1 99 ? 0.495 -5.574 -13.973 1.00 90.69 99 LEU A O 1
ATOM 774 N N . ASN A 1 100 ? -1.700 -5.842 -14.280 1.00 87.50 100 ASN A N 1
ATOM 775 C CA . ASN A 1 100 ? -1.586 -6.467 -15.598 1.00 87.50 100 ASN A CA 1
ATOM 776 C C . ASN A 1 100 ? -1.370 -5.461 -16.740 1.00 87.50 100 ASN A C 1
ATOM 778 O O . ASN A 1 100 ? -0.990 -5.854 -17.844 1.00 87.50 100 ASN A O 1
ATOM 782 N N . THR A 1 101 ? -1.614 -4.172 -16.502 1.00 89.38 101 THR A N 1
ATOM 783 C CA . THR A 1 101 ? -1.593 -3.112 -17.523 1.00 89.38 101 THR A CA 1
ATOM 784 C C . THR A 1 101 ? -0.571 -2.005 -17.252 1.00 89.38 101 THR A C 1
ATOM 786 O O . THR A 1 101 ? -0.462 -1.064 -18.046 1.00 89.38 101 THR A O 1
ATOM 789 N N . LEU A 1 102 ? 0.221 -2.110 -16.179 1.00 89.38 102 LEU A N 1
ATOM 790 C CA . LEU A 1 102 ? 1.317 -1.178 -15.905 1.00 89.38 102 LEU A CA 1
ATOM 791 C C . LEU A 1 102 ? 2.325 -1.141 -17.075 1.00 89.38 102 LEU A C 1
ATOM 793 O O . LEU A 1 102 ? 2.762 -2.188 -17.557 1.00 89.38 102 LEU A O 1
ATOM 797 N N . PRO A 1 103 ? 2.762 0.049 -17.532 1.00 86.62 103 PRO A N 1
ATOM 798 C CA . PRO A 1 103 ? 3.782 0.159 -18.570 1.00 86.62 103 PRO A CA 1
ATOM 799 C C . PRO A 1 103 ? 5.161 -0.241 -18.035 1.00 86.62 103 PRO A C 1
ATOM 801 O O . PRO A 1 103 ? 5.878 0.554 -17.430 1.00 86.62 103 PRO A O 1
ATOM 804 N N . THR A 1 104 ? 5.573 -1.470 -18.332 1.00 82.75 104 THR A N 1
ATOM 805 C CA . THR A 1 104 ? 6.819 -2.076 -17.832 1.00 82.75 104 THR A CA 1
ATOM 806 C C . THR A 1 104 ? 8.095 -1.544 -18.487 1.00 82.75 104 THR A C 1
ATOM 808 O O . THR A 1 104 ? 9.186 -1.960 -18.114 1.00 82.75 104 THR A O 1
ATOM 811 N N . SER A 1 105 ? 7.988 -0.665 -19.489 1.00 79.38 105 SER A N 1
ATOM 812 C CA . SER A 1 105 ? 9.128 -0.043 -20.181 1.00 79.38 105 SER A CA 1
ATOM 813 C C . SER A 1 105 ? 9.493 1.340 -19.633 1.00 79.38 105 SER A C 1
ATOM 815 O O . SER A 1 105 ? 10.429 1.964 -20.127 1.00 79.38 105 SER A O 1
ATOM 817 N N . ASN A 1 106 ? 8.723 1.865 -18.676 1.00 78.44 106 ASN A N 1
ATOM 818 C CA . ASN A 1 106 ? 8.946 3.182 -18.093 1.00 78.44 106 ASN A CA 1
ATOM 819 C C . ASN A 1 106 ? 9.677 3.041 -16.753 1.00 78.44 106 ASN A C 1
ATOM 821 O O . ASN A 1 106 ? 9.059 2.937 -15.693 1.00 78.44 106 ASN A O 1
ATOM 825 N N . TYR A 1 107 ? 11.002 3.003 -16.825 1.00 77.12 107 TYR A N 1
ATOM 826 C CA . TYR A 1 107 ? 11.835 2.736 -15.668 1.00 77.12 107 TYR A CA 1
ATOM 827 C C . TYR A 1 107 ? 13.153 3.517 -15.724 1.00 77.12 107 TYR A C 1
ATOM 829 O O . TYR A 1 107 ? 13.624 3.868 -16.808 1.00 77.12 107 TYR A O 1
ATOM 837 N N . SER A 1 108 ? 13.735 3.808 -14.561 1.00 74.00 108 SER A N 1
ATOM 838 C CA . SER A 1 108 ? 15.023 4.499 -14.436 1.00 74.00 108 SER A CA 1
ATOM 839 C C . SER A 1 108 ? 15.952 3.770 -13.477 1.00 74.00 108 SER A C 1
ATOM 841 O O . SER A 1 108 ? 15.507 3.271 -12.447 1.00 74.00 108 SER A O 1
ATOM 843 N N . ASN A 1 109 ? 17.252 3.800 -13.776 1.00 67.50 109 ASN A N 1
ATOM 844 C CA . ASN A 1 109 ? 18.301 3.328 -12.868 1.00 67.50 109 ASN A CA 1
ATOM 845 C C . ASN A 1 109 ? 18.578 4.297 -11.704 1.00 67.50 109 ASN A C 1
ATOM 847 O O . ASN A 1 109 ? 19.438 4.024 -10.875 1.00 67.50 109 ASN A O 1
ATOM 851 N N . THR A 1 110 ? 17.902 5.446 -11.672 1.00 63.97 110 THR A N 1
ATOM 852 C CA . THR A 1 110 ? 18.014 6.432 -10.597 1.00 63.97 110 THR A CA 1
ATOM 853 C C . THR A 1 110 ? 16.660 6.598 -9.904 1.00 63.97 110 THR A C 1
ATOM 855 O O . THR A 1 110 ? 15.660 6.839 -10.603 1.00 63.97 110 THR A O 1
ATOM 858 N N . PRO A 1 111 ? 16.616 6.533 -8.561 1.00 63.94 111 PRO A N 1
ATOM 859 C CA . PRO A 1 111 ? 15.459 6.972 -7.787 1.00 63.94 111 PRO A CA 1
ATOM 860 C C . PRO A 1 111 ? 15.051 8.420 -8.120 1.00 63.94 111 PRO A C 1
ATOM 862 O O . PRO A 1 111 ? 15.801 9.161 -8.764 1.00 63.94 111 PRO A O 1
ATOM 865 N N . GLN A 1 112 ? 13.843 8.825 -7.715 1.00 60.25 112 GLN A N 1
ATOM 866 C CA . GLN A 1 112 ? 13.347 10.215 -7.840 1.00 60.25 112 GLN A CA 1
ATOM 867 C C . GLN A 1 112 ? 13.185 10.735 -9.278 1.00 60.25 112 GLN A C 1
ATOM 869 O O . GLN A 1 112 ? 13.250 11.935 -9.551 1.00 60.25 112 GLN A O 1
ATOM 874 N N . THR A 1 113 ? 12.946 9.838 -10.229 1.00 63.00 113 THR A N 1
ATOM 875 C CA . THR A 1 11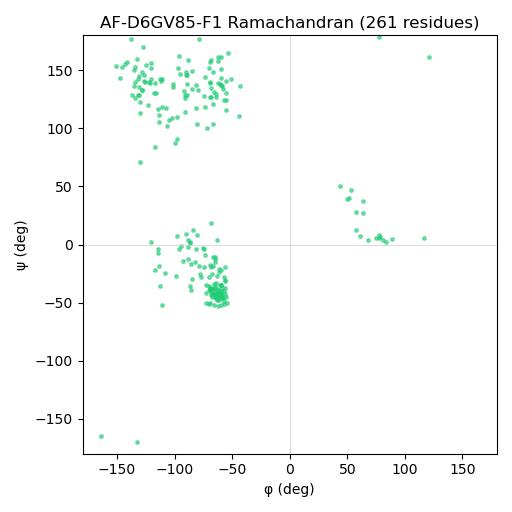3 ? 12.616 10.213 -11.607 1.00 63.00 113 THR A CA 1
ATOM 876 C C . THR A 1 113 ? 11.106 10.219 -11.827 1.00 63.00 113 THR A C 1
ATOM 878 O O . THR A 1 113 ? 10.343 9.585 -11.103 1.00 63.00 113 THR A O 1
ATOM 881 N N . ASN A 1 114 ? 10.651 10.887 -12.891 1.00 73.31 114 ASN A N 1
ATOM 882 C CA . ASN A 1 114 ? 9.260 10.804 -13.354 1.00 73.31 114 ASN A CA 1
ATOM 883 C C . ASN A 1 114 ? 8.906 9.413 -13.932 1.00 73.31 114 ASN A C 1
ATOM 885 O O . ASN A 1 114 ? 7.920 9.294 -14.673 1.00 73.31 114 ASN A O 1
ATOM 889 N N . THR A 1 115 ? 9.686 8.366 -13.626 1.00 81.75 115 THR A N 1
ATOM 890 C CA . THR A 1 115 ? 9.418 7.002 -14.074 1.00 81.75 115 THR A CA 1
ATOM 891 C C . THR A 1 115 ? 8.549 6.227 -13.098 1.00 81.75 115 THR A C 1
ATOM 893 O O . THR A 1 115 ? 8.531 6.494 -11.895 1.00 81.75 115 THR A O 1
ATOM 896 N N . LEU A 1 116 ? 7.741 5.320 -13.642 1.00 84.12 116 LEU A N 1
ATOM 897 C CA . LEU A 1 116 ? 6.797 4.509 -12.875 1.00 84.12 116 LEU A CA 1
ATOM 898 C C . LEU A 1 116 ? 7.519 3.509 -11.978 1.00 84.12 116 LEU A C 1
ATOM 900 O O . LEU A 1 116 ? 7.095 3.281 -10.850 1.00 84.12 116 LEU A O 1
ATOM 904 N N . PHE A 1 117 ? 8.611 2.951 -12.492 1.00 85.81 117 PHE A N 1
ATOM 905 C CA . PHE A 1 117 ? 9.514 2.110 -11.732 1.00 85.81 117 PHE A CA 1
ATOM 906 C C . PHE A 1 117 ? 10.842 2.827 -11.541 1.00 85.81 117 PHE A C 1
ATOM 908 O O . PHE A 1 117 ? 11.321 3.500 -12.460 1.00 85.81 117 PHE A O 1
ATOM 915 N N . TYR A 1 118 ? 11.457 2.665 -10.380 1.00 76.31 118 TYR A N 1
ATOM 916 C CA . TYR A 1 118 ? 12.847 3.052 -10.182 1.00 76.31 118 TYR A CA 1
ATOM 917 C C . TYR A 1 118 ? 13.657 1.869 -9.673 1.00 76.31 118 TYR A C 1
ATOM 919 O O . TYR A 1 118 ? 13.116 0.934 -9.078 1.00 76.31 118 TYR A O 1
ATOM 927 N N . HIS A 1 119 ? 14.948 1.936 -9.971 1.00 70.50 119 HIS A N 1
ATOM 928 C CA . HIS A 1 119 ? 15.942 0.992 -9.514 1.00 70.50 119 HIS A CA 1
ATOM 929 C C . HIS A 1 119 ? 16.370 1.349 -8.093 1.00 70.50 119 HIS A C 1
ATOM 931 O O . HIS A 1 119 ? 16.916 2.430 -7.871 1.00 70.50 119 HIS A O 1
ATOM 937 N N . ALA A 1 120 ? 16.124 0.454 -7.149 1.00 61.72 120 ALA A N 1
ATOM 938 C CA . ALA A 1 120 ? 16.673 0.528 -5.804 1.00 61.72 120 ALA A CA 1
ATOM 939 C C . ALA A 1 120 ? 18.049 -0.186 -5.763 1.00 61.72 120 ALA A C 1
ATOM 941 O O . ALA A 1 120 ? 18.383 -0.959 -6.666 1.00 61.72 120 ALA A O 1
ATOM 942 N N . TYR A 1 121 ? 18.895 0.141 -4.779 1.00 60.53 121 TYR A N 1
ATOM 943 C CA . TYR A 1 121 ? 20.212 -0.484 -4.563 1.00 60.53 121 TYR A CA 1
ATOM 944 C C . TYR A 1 121 ? 20.144 -2.025 -4.728 1.00 60.53 121 TYR A C 1
ATOM 946 O O . TYR A 1 121 ? 19.206 -2.634 -4.242 1.00 60.53 121 TYR A O 1
ATOM 954 N N . GLU A 1 122 ? 21.116 -2.638 -5.426 1.00 59.06 122 GLU A N 1
ATOM 955 C CA . GLU A 1 122 ? 21.224 -4.096 -5.727 1.00 59.06 122 GLU A CA 1
ATOM 956 C C . GLU A 1 122 ? 20.348 -4.726 -6.839 1.00 59.06 122 GLU A C 1
ATOM 958 O O . GLU A 1 122 ? 20.460 -5.929 -7.083 1.00 59.06 122 GLU A O 1
ATOM 963 N N . GLY A 1 123 ? 19.611 -3.955 -7.646 1.00 57.28 123 GLY A N 1
ATOM 964 C CA . GLY A 1 123 ? 18.900 -4.518 -8.817 1.00 57.28 123 GLY A CA 1
ATOM 965 C C . GLY A 1 123 ? 17.381 -4.418 -8.761 1.00 57.28 123 GLY A C 1
ATOM 966 O O . GLY A 1 123 ? 16.695 -4.982 -9.616 1.00 57.28 123 GLY A O 1
ATOM 967 N N . ASP A 1 124 ? 16.855 -3.750 -7.744 1.00 68.88 124 ASP A N 1
ATOM 968 C CA . ASP A 1 124 ? 15.457 -3.838 -7.349 1.00 68.88 124 ASP A CA 1
ATOM 969 C C . ASP A 1 124 ? 14.576 -2.977 -8.231 1.00 68.88 124 ASP A C 1
ATOM 971 O O . ASP A 1 124 ? 14.841 -1.792 -8.406 1.00 68.88 124 ASP A O 1
ATOM 975 N N . TRP A 1 125 ? 13.462 -3.524 -8.703 1.00 78.94 125 TRP A N 1
ATOM 976 C CA . TRP A 1 125 ? 12.469 -2.745 -9.427 1.00 78.94 125 TRP A CA 1
ATOM 977 C C . TRP A 1 125 ? 11.171 -2.640 -8.643 1.00 78.94 125 TRP A C 1
ATOM 979 O O . TRP A 1 125 ? 10.415 -3.605 -8.512 1.00 78.94 125 TRP A O 1
ATOM 989 N N . THR A 1 126 ? 10.883 -1.430 -8.174 1.00 84.44 126 THR A N 1
ATOM 990 C CA . THR A 1 126 ? 9.695 -1.127 -7.373 1.00 84.44 126 THR A CA 1
ATOM 991 C C . THR A 1 126 ? 8.817 -0.074 -8.031 1.00 84.44 126 THR A C 1
ATOM 993 O O . THR A 1 126 ? 9.296 0.746 -8.816 1.00 84.44 126 THR A O 1
ATOM 996 N N . LEU A 1 127 ? 7.531 -0.072 -7.678 1.00 89.56 127 LEU A N 1
ATOM 997 C CA . LEU A 1 127 ? 6.618 1.026 -7.980 1.00 89.56 127 LEU A CA 1
ATOM 998 C C . LEU A 1 127 ? 7.065 2.321 -7.294 1.00 89.56 127 LEU A C 1
ATOM 1000 O O . LEU A 1 127 ? 7.462 2.317 -6.130 1.00 89.56 127 LEU A O 1
ATOM 1004 N N . ASN A 1 128 ? 6.954 3.431 -8.019 1.00 88.94 128 ASN A N 1
ATOM 1005 C CA . ASN A 1 128 ? 7.220 4.776 -7.529 1.00 88.94 128 ASN A CA 1
ATOM 1006 C C . ASN A 1 128 ? 5.917 5.483 -7.129 1.00 88.94 128 ASN A C 1
ATOM 1008 O O . ASN A 1 128 ? 5.296 6.157 -7.957 1.00 88.94 128 ASN A O 1
ATOM 1012 N N . 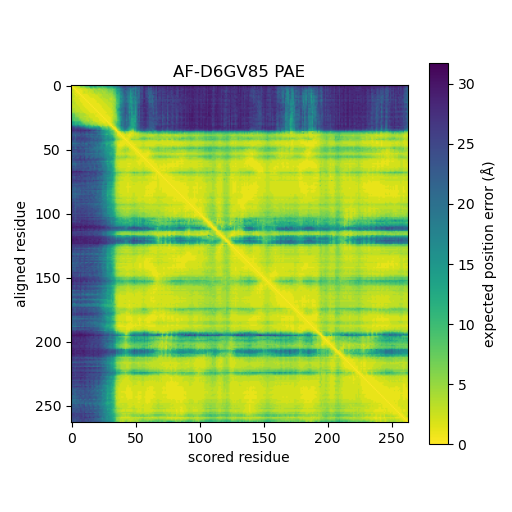PHE A 1 129 ? 5.507 5.365 -5.865 1.00 91.25 129 PHE A N 1
ATOM 1013 C CA . PHE A 1 129 ? 4.330 6.085 -5.358 1.00 91.25 129 PHE A CA 1
ATOM 1014 C C . PHE A 1 129 ? 4.515 7.608 -5.312 1.00 91.25 129 PHE A C 1
ATOM 1016 O O . PHE A 1 129 ? 3.523 8.333 -5.334 1.00 91.25 129 PHE A O 1
ATOM 1023 N N . LEU A 1 130 ? 5.755 8.109 -5.354 1.00 88.19 130 LEU A N 1
ATOM 1024 C CA . LEU A 1 130 ? 6.042 9.544 -5.441 1.00 88.19 130 LEU A CA 1
ATOM 1025 C C . LEU A 1 130 ? 5.950 10.103 -6.866 1.00 88.19 130 LEU A C 1
ATOM 1027 O O . LEU A 1 130 ? 6.100 11.310 -7.070 1.00 88.19 130 LEU A O 1
ATOM 1031 N N . ASN A 1 131 ? 5.704 9.262 -7.877 1.00 89.75 131 ASN A N 1
ATOM 1032 C CA . ASN A 1 131 ? 5.576 9.737 -9.247 1.00 89.75 131 ASN A CA 1
ATOM 1033 C C . ASN A 1 131 ? 4.319 10.617 -9.397 1.00 89.75 131 ASN A C 1
ATOM 1035 O O . ASN A 1 131 ? 3.205 10.113 -9.253 1.00 89.75 131 ASN A O 1
ATOM 1039 N N . PRO A 1 132 ? 4.438 11.895 -9.809 1.00 90.81 132 PRO A N 1
ATOM 1040 C CA . PRO A 1 132 ? 3.293 12.809 -9.899 1.00 90.81 132 PRO A CA 1
ATOM 1041 C C . PRO A 1 132 ? 2.243 12.400 -10.948 1.00 90.81 132 PRO A C 1
ATOM 1043 O O . PRO A 1 132 ? 1.123 12.926 -10.963 1.00 90.81 132 PRO A O 1
ATOM 1046 N N . ASN A 1 133 ? 2.602 11.487 -11.854 1.00 92.12 133 ASN A N 1
ATOM 1047 C CA . ASN A 1 133 ? 1.713 10.954 -12.878 1.00 92.12 133 ASN A CA 1
ATOM 1048 C C . ASN A 1 133 ? 1.008 9.668 -12.452 1.00 92.12 133 ASN A C 1
ATOM 1050 O O . ASN A 1 133 ? 0.054 9.304 -13.139 1.00 92.12 133 ASN A O 1
ATOM 1054 N N . LEU A 1 134 ? 1.446 9.006 -11.374 1.00 94.56 134 LEU A N 1
ATOM 1055 C CA . LEU A 1 134 ? 0.756 7.872 -10.766 1.00 94.56 134 LEU A CA 1
ATOM 1056 C C . LEU A 1 134 ? -0.196 8.400 -9.689 1.00 94.56 134 LEU A C 1
ATOM 1058 O O . LEU A 1 134 ? 0.233 8.979 -8.698 1.00 94.56 134 LEU A O 1
ATOM 1062 N N . LYS A 1 135 ? -1.503 8.247 -9.892 1.00 96.31 135 LYS A N 1
ATOM 1063 C CA . LYS A 1 135 ? -2.520 8.801 -8.991 1.00 96.31 135 LYS A CA 1
ATOM 1064 C C . LYS A 1 135 ? -3.514 7.739 -8.579 1.00 96.31 135 LYS A C 1
ATOM 1066 O O . LYS A 1 135 ? -4.071 7.066 -9.443 1.00 96.31 135 LYS A O 1
ATOM 1071 N N . TYR A 1 136 ? -3.794 7.675 -7.285 1.00 97.81 136 TYR A N 1
ATOM 1072 C CA . TYR A 1 136 ? -4.860 6.859 -6.723 1.00 97.81 136 TYR A CA 1
ATOM 1073 C C . TYR A 1 136 ? -6.092 7.707 -6.400 1.00 97.81 136 TYR A C 1
ATOM 1075 O O . TYR A 1 136 ? -5.986 8.816 -5.872 1.00 97.81 136 TYR A O 1
ATOM 1083 N N . THR A 1 137 ? -7.277 7.180 -6.704 1.00 97.88 137 THR A N 1
ATOM 1084 C CA . THR A 1 137 ? -8.558 7.791 -6.330 1.00 97.88 137 THR A CA 1
ATOM 1085 C C . THR A 1 137 ? -9.511 6.736 -5.790 1.00 97.88 137 THR A C 1
ATOM 1087 O O . THR A 1 137 ? -9.641 5.662 -6.365 1.00 97.88 137 THR A O 1
ATOM 1090 N N . SER A 1 138 ? -10.209 7.039 -4.697 1.00 98.19 138 SER A N 1
ATOM 1091 C CA . SER A 1 138 ? -11.144 6.108 -4.058 1.00 98.19 138 SER A CA 1
ATOM 1092 C C . SER A 1 138 ? -12.277 6.845 -3.353 1.00 98.19 138 SER A C 1
ATOM 1094 O O . SER A 1 138 ? -12.108 7.988 -2.919 1.00 98.19 138 SER A O 1
ATOM 1096 N N . ASN A 1 139 ? -13.426 6.178 -3.229 1.00 97.75 139 ASN A N 1
ATOM 1097 C CA . ASN A 1 139 ? -14.544 6.616 -2.389 1.00 97.75 139 ASN A CA 1
ATOM 1098 C C . ASN A 1 139 ? -14.441 6.101 -0.944 1.00 97.75 139 ASN A C 1
ATOM 1100 O O . ASN A 1 139 ? -15.169 6.590 -0.089 1.00 97.75 139 ASN A O 1
ATOM 1104 N N . TYR A 1 140 ? -13.548 5.148 -0.677 1.00 98.31 140 TYR A N 1
ATOM 1105 C CA . TYR A 1 140 ? -13.443 4.444 0.603 1.00 98.31 140 TYR A CA 1
ATOM 1106 C C . TYR A 1 140 ? -12.157 4.777 1.350 1.00 98.31 140 TYR A C 1
ATOM 1108 O O . TYR A 1 140 ? -12.175 4.870 2.571 1.00 98.31 140 TYR A O 1
ATOM 1116 N N . VAL A 1 141 ? -11.054 4.970 0.623 1.00 98.44 141 VAL A N 1
ATOM 1117 C CA . VAL A 1 141 ? -9.710 5.086 1.196 1.00 98.44 141 VAL A CA 1
ATOM 1118 C C . VAL A 1 141 ? -9.072 6.419 0.820 1.00 98.44 141 VAL A C 1
ATOM 1120 O O . VAL A 1 141 ? -9.184 6.897 -0.311 1.00 98.44 141 VAL A O 1
ATOM 1123 N N . ASN A 1 142 ? -8.391 7.024 1.784 1.00 97.62 142 ASN A N 1
ATOM 1124 C CA . ASN A 1 142 ? -7.421 8.083 1.584 1.00 97.62 142 ASN A CA 1
ATOM 1125 C C . ASN A 1 142 ? -6.026 7.494 1.819 1.00 97.62 142 ASN A C 1
ATOM 1127 O O . ASN A 1 142 ? -5.642 7.274 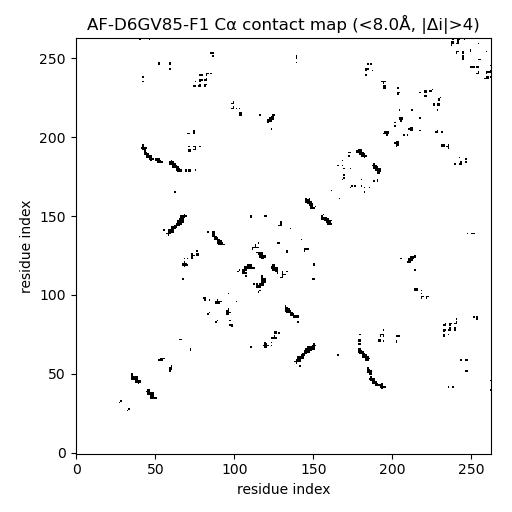2.967 1.00 97.62 142 ASN A O 1
ATOM 1131 N N . PHE A 1 143 ? -5.320 7.211 0.726 1.00 97.88 143 PHE A N 1
ATOM 1132 C CA . PHE A 1 143 ? -3.989 6.615 0.749 1.00 97.88 143 PHE A CA 1
ATOM 1133 C C . PHE A 1 143 ? -2.912 7.703 0.763 1.00 97.88 143 PHE A C 1
ATOM 1135 O O . PHE A 1 143 ? -2.935 8.597 -0.088 1.00 97.88 143 PHE A O 1
ATOM 1142 N N . THR A 1 144 ? -1.971 7.608 1.700 1.00 96.12 144 THR A N 1
ATOM 1143 C CA . THR A 1 144 ? -0.732 8.394 1.718 1.00 96.12 144 THR A CA 1
ATOM 1144 C C . THR A 1 144 ? 0.476 7.473 1.674 1.00 96.12 144 THR A C 1
ATOM 1146 O O . THR A 1 144 ? 0.411 6.322 2.108 1.00 96.12 144 THR A O 1
ATOM 1149 N N . SER A 1 145 ? 1.571 7.978 1.113 1.00 95.38 145 SER A N 1
ATOM 1150 C CA . SER A 1 145 ? 2.830 7.254 1.080 1.00 95.38 145 SER A CA 1
ATOM 1151 C C . SER A 1 145 ? 4.017 8.200 1.152 1.00 95.38 145 SER A C 1
ATOM 1153 O O . SER A 1 145 ? 4.000 9.282 0.554 1.00 95.38 145 SER A O 1
ATOM 1155 N N . GLU A 1 146 ? 5.053 7.761 1.862 1.00 93.88 146 GLU A N 1
ATOM 1156 C CA . GLU A 1 146 ? 6.298 8.494 2.037 1.00 93.88 146 GLU A CA 1
ATOM 1157 C C . GLU A 1 146 ? 7.519 7.600 1.778 1.00 93.88 146 GLU A C 1
ATOM 1159 O O . GLU A 1 146 ? 7.557 6.430 2.160 1.00 93.88 146 GLU A O 1
ATOM 1164 N N . GLU A 1 147 ? 8.550 8.182 1.168 1.00 92.25 147 GLU A N 1
ATOM 1165 C CA . GLU A 1 147 ? 9.915 7.658 1.162 1.00 92.25 147 GLU A CA 1
ATOM 1166 C C . GLU A 1 147 ? 10.721 8.467 2.179 1.00 92.25 147 GLU A C 1
ATOM 1168 O O . GLU A 1 147 ? 10.984 9.655 1.985 1.00 92.25 147 GLU A O 1
ATOM 1173 N N . LEU A 1 148 ? 11.083 7.857 3.304 1.00 93.50 148 LEU A N 1
ATOM 1174 C CA . LEU A 1 148 ? 11.722 8.569 4.413 1.00 93.50 148 LEU A CA 1
ATOM 1175 C C . LEU A 1 148 ? 13.171 8.943 4.090 1.00 93.50 148 LEU A C 1
ATOM 1177 O O . LEU A 1 148 ? 13.651 10.013 4.467 1.00 93.50 148 LEU A O 1
ATOM 1181 N N . TYR A 1 149 ? 13.863 8.080 3.351 1.00 90.75 149 TYR A N 1
ATOM 1182 C CA . TYR A 1 149 ? 15.280 8.207 3.041 1.00 90.75 149 TYR A CA 1
ATOM 1183 C C . TYR A 1 149 ? 15.576 7.736 1.618 1.00 90.75 149 TYR A C 1
ATOM 1185 O O . TYR A 1 149 ? 14.842 6.913 1.067 1.00 90.75 149 TYR A O 1
ATOM 1193 N N . ASN A 1 150 ? 16.663 8.247 1.041 1.00 87.00 150 ASN A N 1
ATOM 1194 C CA . ASN A 1 150 ? 17.182 7.747 -0.228 1.00 87.00 150 ASN A CA 1
ATOM 1195 C C . ASN A 1 150 ? 17.990 6.448 -0.059 1.00 87.00 150 ASN A C 1
ATOM 1197 O O . ASN A 1 150 ? 18.251 5.992 1.054 1.00 87.00 150 ASN A O 1
ATOM 1201 N N . ASP A 1 151 ? 18.443 5.899 -1.183 1.00 81.88 151 ASP A N 1
ATOM 1202 C CA . ASP A 1 151 ? 19.183 4.638 -1.273 1.00 81.88 151 ASP A CA 1
ATOM 1203 C C . ASP A 1 151 ? 20.699 4.783 -1.029 1.00 81.88 151 ASP A C 1
ATOM 1205 O O . ASP A 1 151 ? 21.478 3.865 -1.300 1.00 81.88 151 ASP A O 1
ATOM 1209 N N . GLN A 1 152 ? 21.156 5.936 -0.523 1.00 82.75 152 GLN A N 1
ATOM 1210 C CA . GLN A 1 152 ? 22.578 6.166 -0.280 1.00 82.75 152 GLN A CA 1
ATOM 1211 C C . GLN A 1 152 ? 23.055 5.377 0.940 1.00 82.75 152 GLN A C 1
ATOM 1213 O O . GLN A 1 152 ? 22.661 5.635 2.072 1.00 82.75 152 GLN A O 1
ATOM 1218 N N . TYR A 1 153 ? 24.002 4.468 0.724 1.00 78.31 153 TYR A N 1
ATOM 1219 C CA . TYR A 1 153 ? 24.662 3.718 1.789 1.00 78.31 153 TYR A CA 1
ATOM 1220 C C . TYR A 1 153 ? 26.145 4.121 1.917 1.00 78.31 153 TYR A C 1
ATOM 1222 O O . TYR A 1 153 ? 26.808 4.329 0.897 1.00 78.31 153 TYR A O 1
ATOM 1230 N N . PRO A 1 154 ? 26.720 4.235 3.135 1.00 82.50 154 PRO A N 1
ATOM 1231 C CA . PRO A 1 154 ? 26.117 3.998 4.455 1.00 82.50 154 PRO A CA 1
ATOM 1232 C C . PRO A 1 154 ? 25.395 5.212 5.059 1.00 82.50 154 PRO A C 1
ATOM 1234 O O . PRO A 1 154 ? 24.920 5.131 6.187 1.00 82.50 154 PRO A O 1
ATOM 1237 N N . ASN A 1 155 ? 25.352 6.342 4.350 1.00 87.12 155 ASN A N 1
ATOM 1238 C CA . ASN A 1 155 ? 24.822 7.604 4.865 1.00 87.12 155 ASN A CA 1
ATOM 1239 C C . ASN A 1 155 ? 23.597 8.042 4.049 1.00 87.12 155 ASN A C 1
ATOM 1241 O O . ASN A 1 155 ? 23.755 8.849 3.128 1.00 87.12 155 ASN A O 1
ATOM 1245 N N . PRO A 1 156 ? 22.401 7.525 4.365 1.00 89.00 156 PRO A N 1
ATOM 1246 C CA . PRO A 1 156 ? 21.191 7.893 3.651 1.00 89.00 156 PRO A CA 1
ATOM 1247 C C . PRO A 1 156 ? 20.799 9.341 3.955 1.00 89.00 156 PRO A C 1
ATOM 1249 O O . PRO A 1 156 ? 20.892 9.814 5.090 1.00 89.00 156 PRO A O 1
ATOM 1252 N N . THR A 1 157 ? 20.345 10.056 2.930 1.00 91.62 157 THR A N 1
ATOM 1253 C CA . THR A 1 157 ? 19.806 11.412 3.057 1.00 91.62 157 THR A CA 1
ATOM 1254 C C . THR A 1 157 ? 18.289 11.340 3.264 1.00 91.62 157 THR A C 1
ATOM 1256 O O . THR A 1 157 ? 17.620 10.643 2.498 1.00 91.62 157 THR A O 1
ATOM 1259 N N . PRO A 1 158 ? 17.722 12.061 4.251 1.00 93.06 158 PRO A N 1
ATOM 1260 C CA . PRO A 1 158 ? 16.273 12.158 4.419 1.00 93.06 158 PRO A CA 1
ATOM 1261 C C . PRO A 1 158 ? 15.588 12.761 3.185 1.00 93.06 158 PRO A C 1
ATOM 1263 O O . PRO A 1 158 ? 16.070 13.757 2.642 1.00 93.06 158 PRO A O 1
ATOM 1266 N N . LEU A 1 159 ? 14.452 12.194 2.777 1.00 90.12 159 LEU A N 1
ATOM 1267 C CA . LEU A 1 159 ? 13.647 12.674 1.646 1.00 90.12 159 LEU A CA 1
ATOM 1268 C C . LEU A 1 159 ? 12.318 13.258 2.106 1.00 90.12 159 LEU A C 1
ATOM 1270 O O . LEU A 1 159 ? 11.982 14.397 1.775 1.00 90.12 159 LEU A O 1
ATOM 1274 N N . GLN A 1 160 ? 11.581 12.493 2.901 1.00 94.25 160 GLN A N 1
ATOM 1275 C CA . GLN A 1 160 ? 10.352 12.917 3.551 1.00 94.25 160 GLN A CA 1
ATOM 1276 C C . GLN A 1 160 ? 10.436 12.627 5.048 1.00 94.25 160 GLN A C 1
ATOM 1278 O O . GLN A 1 160 ? 11.349 11.969 5.542 1.00 94.25 160 GLN A O 1
ATOM 1283 N N . SER A 1 161 ? 9.471 13.151 5.788 1.00 94.69 161 SER A N 1
ATOM 1284 C CA . SER A 1 161 ? 9.289 12.857 7.202 1.00 94.69 161 SER A CA 1
ATOM 1285 C C . SER A 1 161 ? 7.854 12.438 7.429 1.00 94.69 161 SER A C 1
ATOM 1287 O O . SER A 1 161 ? 6.955 12.993 6.793 1.00 94.69 161 SER A O 1
ATOM 1289 N N . PHE A 1 162 ? 7.647 11.565 8.405 1.00 95.38 162 PHE A N 1
ATOM 1290 C CA . PHE A 1 162 ? 6.320 11.282 8.918 1.00 95.38 162 PHE A CA 1
ATOM 1291 C C . PHE A 1 162 ? 5.565 12.564 9.288 1.00 95.38 162 PHE A C 1
ATOM 1293 O O . PHE A 1 162 ? 6.126 13.513 9.853 1.00 95.38 162 PHE A O 1
ATOM 1300 N N . THR A 1 163 ? 4.264 12.578 9.022 1.00 95.19 163 THR A N 1
ATOM 1301 C CA . THR A 1 163 ? 3.345 13.529 9.642 1.00 95.19 163 THR A CA 1
ATOM 1302 C C . THR A 1 163 ? 3.317 13.313 11.162 1.00 95.19 163 THR A C 1
ATOM 1304 O O . THR A 1 163 ? 3.681 12.241 11.651 1.00 95.19 163 THR A O 1
ATOM 1307 N N . PRO A 1 164 ? 2.855 14.289 11.969 1.00 95.31 164 PRO A N 1
ATOM 1308 C CA . PRO A 1 164 ? 2.772 14.105 13.420 1.00 95.31 164 PRO A CA 1
ATOM 1309 C C . PRO A 1 164 ? 1.943 12.886 13.847 1.00 95.31 164 PRO A C 1
ATOM 1311 O O . PRO A 1 164 ? 2.237 12.282 14.877 1.00 95.31 164 PRO A O 1
ATOM 1314 N N . LEU A 1 165 ? 0.918 12.527 13.064 1.00 93.19 165 LEU A N 1
ATOM 1315 C CA . LEU A 1 165 ? 0.097 11.347 13.316 1.00 93.19 165 LEU A CA 1
ATOM 1316 C C . LEU A 1 165 ? 0.869 10.062 12.998 1.00 93.19 165 LEU A C 1
ATOM 1318 O O . LEU A 1 165 ? 0.941 9.181 13.846 1.00 93.19 165 LEU A O 1
ATOM 1322 N N . GLU A 1 166 ? 1.490 9.964 11.824 1.00 95.25 166 GLU A N 1
ATOM 1323 C CA . GLU A 1 166 ? 2.312 8.801 11.454 1.00 95.25 166 GLU A CA 1
ATOM 1324 C C . GLU A 1 166 ? 3.462 8.593 12.446 1.00 95.25 166 GLU A C 1
ATOM 1326 O O . GLU A 1 166 ? 3.668 7.486 12.938 1.00 95.25 166 GLU A O 1
ATOM 1331 N N . GLN A 1 167 ? 4.135 9.677 12.844 1.00 95.62 167 GLN A N 1
ATOM 1332 C CA . GLN A 1 167 ? 5.216 9.645 13.827 1.00 95.62 167 GLN A CA 1
ATOM 1333 C C . GLN A 1 167 ? 4.741 9.110 15.183 1.00 95.62 167 GLN A C 1
ATOM 1335 O O . GLN A 1 167 ? 5.494 8.415 15.865 1.00 95.62 167 GLN A O 1
ATOM 1340 N N . GLN A 1 168 ? 3.499 9.406 15.585 1.00 94.12 168 GLN A N 1
ATOM 1341 C CA . GLN A 1 168 ? 2.914 8.858 16.808 1.00 94.12 168 GLN A CA 1
ATOM 1342 C C . GLN A 1 168 ? 2.802 7.330 16.737 1.00 94.12 168 GLN A C 1
ATOM 1344 O O . GLN A 1 168 ? 3.101 6.659 17.727 1.00 94.12 168 GLN A O 1
ATOM 1349 N N . TYR A 1 169 ? 2.382 6.786 15.593 1.00 94.62 169 TYR A N 1
ATOM 1350 C CA . TYR A 1 169 ? 2.296 5.341 15.383 1.00 94.62 169 TYR A CA 1
ATOM 1351 C C . TYR A 1 169 ? 3.686 4.709 15.311 1.00 94.62 169 TYR A C 1
ATOM 1353 O O . TYR A 1 169 ? 3.952 3.779 16.072 1.00 94.62 169 TYR A O 1
ATOM 1361 N N . ALA A 1 170 ? 4.586 5.259 14.492 1.00 94.50 170 ALA A N 1
ATOM 1362 C CA . ALA A 1 170 ? 5.951 4.760 14.341 1.00 94.50 170 ALA A CA 1
ATOM 1363 C C . ALA A 1 170 ? 6.690 4.735 15.689 1.00 94.50 170 ALA A C 1
ATOM 1365 O O . ALA A 1 170 ? 7.150 3.689 16.131 1.00 94.50 170 ALA A O 1
ATOM 1366 N N . SER A 1 171 ? 6.701 5.842 16.443 1.00 93.88 171 SER A N 1
ATOM 1367 C CA . SER A 1 171 ? 7.365 5.885 17.756 1.00 93.88 171 SER A CA 1
ATOM 1368 C C . SER A 1 171 ? 6.762 4.939 18.794 1.00 93.88 171 SER A C 1
ATOM 1370 O O . SER A 1 171 ? 7.458 4.550 19.732 1.00 93.88 171 SER A O 1
ATOM 1372 N N . LYS A 1 172 ? 5.472 4.605 18.679 1.00 93.75 172 LYS A N 1
ATOM 1373 C CA . LYS A 1 172 ? 4.789 3.732 19.638 1.00 93.75 172 LYS A CA 1
ATOM 1374 C C . LYS A 1 172 ? 4.966 2.251 19.309 1.00 93.75 172 LYS A C 1
ATOM 1376 O O . LYS A 1 172 ? 5.091 1.455 20.237 1.00 93.75 172 LYS A O 1
ATOM 1381 N N . TYR A 1 173 ? 4.928 1.890 18.030 1.00 93.62 173 TYR A N 1
ATOM 1382 C CA . TYR A 1 173 ? 4.826 0.497 17.592 1.00 93.62 173 TYR A CA 1
ATOM 1383 C C . TYR A 1 173 ? 6.061 -0.022 16.855 1.00 93.62 173 TYR A C 1
ATOM 1385 O O . TYR A 1 173 ? 6.266 -1.231 16.816 1.00 93.62 173 TYR A O 1
ATOM 1393 N N . ASP A 1 174 ? 6.914 0.869 16.357 1.00 92.19 174 ASP A N 1
ATOM 1394 C CA . ASP A 1 174 ? 8.169 0.539 15.693 1.00 92.19 174 ASP A CA 1
ATOM 1395 C C . ASP A 1 174 ? 9.327 1.365 16.278 1.00 92.19 174 ASP A C 1
ATOM 1397 O O . ASP A 1 174 ? 9.904 2.265 15.668 1.00 92.19 174 ASP A O 1
ATOM 1401 N N . SER A 1 175 ? 9.714 1.039 17.512 1.00 87.00 175 SER A N 1
ATOM 1402 C CA . SER A 1 175 ? 10.889 1.657 18.138 1.00 87.00 175 SER A CA 1
ATOM 1403 C C . SER A 1 175 ? 12.208 1.323 17.424 1.00 87.00 175 SER A C 1
ATOM 1405 O O . SER A 1 175 ? 13.241 1.890 17.774 1.00 87.00 175 SER A O 1
ATOM 1407 N N . GLY A 1 176 ? 12.189 0.361 16.493 1.00 86.94 176 GLY A N 1
ATOM 1408 C CA . GLY A 1 176 ? 13.346 -0.064 15.711 1.00 86.94 176 GLY A CA 1
ATOM 1409 C C . GLY A 1 176 ? 13.579 0.769 14.452 1.00 86.94 176 GLY A C 1
ATOM 1410 O O . GLY A 1 176 ? 14.690 0.728 13.927 1.0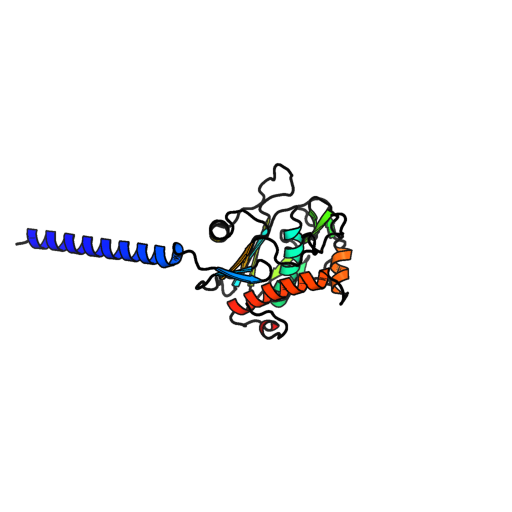0 86.94 176 GLY A O 1
ATOM 1411 N N . GLY A 1 177 ? 12.580 1.532 13.993 1.00 88.94 177 GLY A N 1
ATOM 1412 C CA . GLY A 1 177 ? 12.646 2.249 12.719 1.00 88.94 177 GLY A CA 1
ATOM 1413 C C . GLY A 1 177 ? 12.744 1.293 11.529 1.00 88.94 177 GLY A C 1
ATOM 1414 O O . GLY A 1 177 ? 13.517 1.540 10.603 1.00 88.94 177 GLY A O 1
ATOM 1415 N N . ALA A 1 178 ? 12.037 0.166 11.598 1.00 90.06 178 ALA A N 1
ATOM 1416 C CA . ALA A 1 178 ? 11.935 -0.786 10.511 1.00 90.06 178 ALA A CA 1
ATOM 1417 C C . ALA A 1 178 ? 11.169 -0.184 9.325 1.00 90.06 178 ALA A C 1
ATOM 1419 O O . ALA A 1 178 ? 10.258 0.626 9.474 1.00 90.06 178 ALA A O 1
ATOM 1420 N N . VAL A 1 179 ? 11.538 -0.621 8.124 1.00 90.12 179 VAL A N 1
ATOM 1421 C CA . VAL A 1 179 ? 10.819 -0.295 6.893 1.00 90.12 179 VAL A CA 1
ATOM 1422 C C . VAL A 1 179 ? 10.629 -1.566 6.053 1.00 90.12 179 VAL A C 1
ATOM 1424 O O . VAL A 1 179 ? 11.552 -2.386 5.989 1.00 90.12 179 VAL A O 1
ATOM 1427 N N . PRO A 1 180 ? 9.461 -1.759 5.414 1.00 93.69 180 PRO A N 1
ATOM 1428 C CA . PRO A 1 180 ? 8.318 -0.846 5.413 1.00 93.69 180 PRO A CA 1
ATOM 1429 C C . PRO A 1 180 ? 7.618 -0.754 6.779 1.00 93.69 180 PRO A C 1
ATOM 1431 O O . PRO A 1 180 ? 7.757 -1.635 7.629 1.00 93.69 180 PRO A O 1
ATOM 1434 N N . PHE A 1 181 ? 6.917 0.357 6.988 1.00 96.50 181 PHE A N 1
ATOM 1435 C CA . PHE A 1 181 ? 6.020 0.574 8.117 1.00 96.50 181 PHE A CA 1
ATOM 1436 C C . PHE A 1 181 ? 4.700 1.107 7.578 1.00 96.50 181 PHE A C 1
ATOM 1438 O O . PHE A 1 181 ? 4.685 2.090 6.836 1.00 96.50 181 PHE A O 1
ATOM 1445 N N . SER A 1 182 ? 3.595 0.486 7.971 1.00 97.19 182 SER A N 1
ATOM 1446 C CA . SER A 1 182 ? 2.281 0.816 7.422 1.00 97.19 182 SER A CA 1
ATOM 1447 C C . SER A 1 182 ? 1.241 0.940 8.523 1.00 97.19 182 SER A C 1
ATOM 1449 O O . SER A 1 182 ? 1.342 0.303 9.572 1.00 97.19 182 SER A O 1
ATOM 1451 N N . VAL A 1 183 ? 0.205 1.746 8.282 1.00 97.38 183 VAL A N 1
ATOM 1452 C CA . VAL A 1 183 ? -0.937 1.897 9.194 1.00 97.38 183 VAL A CA 1
ATOM 1453 C C . VAL A 1 183 ? -2.239 1.903 8.399 1.00 97.38 183 VAL A C 1
ATOM 1455 O O . VAL A 1 183 ? -2.408 2.694 7.472 1.00 97.38 183 VAL A O 1
ATOM 1458 N N . ILE A 1 184 ? -3.194 1.060 8.794 1.00 98.00 184 ILE A N 1
ATOM 1459 C CA . ILE A 1 184 ? -4.546 1.012 8.220 1.00 98.00 184 ILE A CA 1
ATOM 1460 C C . ILE A 1 184 ? -5.534 1.434 9.297 1.00 98.00 184 ILE A C 1
ATOM 1462 O O . ILE A 1 184 ? -5.631 0.816 10.360 1.00 98.00 184 ILE A O 1
ATOM 1466 N N . GLY A 1 185 ? -6.216 2.551 9.046 1.00 95.31 185 GLY A N 1
ATOM 1467 C CA . GLY A 1 185 ? -7.277 3.075 9.898 1.00 95.31 185 GLY A CA 1
ATOM 1468 C C . GLY A 1 185 ? -6.854 3.429 11.316 1.00 95.31 185 GLY A C 1
ATOM 1469 O O . GLY A 1 185 ? -7.705 3.722 12.143 1.00 95.31 185 GLY A O 1
ATOM 1470 N N . GLY A 1 186 ? -5.565 3.384 11.644 1.00 94.50 186 GLY A N 1
ATOM 1471 C CA . GLY A 1 186 ? -5.106 3.478 13.024 1.00 94.50 186 GLY A CA 1
ATOM 1472 C C . GLY A 1 186 ? -5.476 2.280 13.911 1.00 94.50 186 GLY A C 1
ATOM 1473 O O . GLY A 1 186 ? -5.162 2.320 15.104 1.00 94.50 186 GLY A O 1
ATOM 1474 N N . ASN A 1 187 ? -6.106 1.245 13.344 1.00 95.62 187 ASN A N 1
ATOM 1475 C CA . ASN A 1 187 ? -6.472 -0.005 14.009 1.00 95.62 187 ASN A CA 1
ATOM 1476 C C . ASN A 1 187 ? -5.483 -1.124 13.722 1.00 95.62 187 ASN A C 1
ATOM 1478 O O . ASN A 1 187 ? -5.335 -2.021 14.548 1.00 95.62 187 ASN A O 1
ATOM 1482 N N . PHE A 1 188 ? -4.802 -1.061 12.583 1.00 97.19 188 PHE A N 1
ATOM 1483 C CA . PHE A 1 188 ? -3.798 -2.034 12.196 1.00 97.19 188 PHE A CA 1
ATOM 1484 C C . PHE A 1 188 ? -2.501 -1.329 11.847 1.00 97.19 188 PHE A C 1
ATOM 1486 O O . PHE A 1 188 ? -2.514 -0.214 11.319 1.00 97.19 188 PHE A O 1
ATOM 1493 N N . PHE A 1 189 ? -1.389 -1.983 12.147 1.00 96.75 189 PHE A N 1
ATOM 1494 C CA . PHE A 1 189 ? -0.077 -1.538 11.715 1.00 96.75 189 PHE A CA 1
ATOM 1495 C C . PHE A 1 189 ? 0.789 -2.724 11.314 1.00 96.75 189 PHE A C 1
ATOM 1497 O O . PHE A 1 189 ? 0.577 -3.851 11.769 1.00 96.75 189 PHE A O 1
ATOM 1504 N N . GLU A 1 190 ? 1.774 -2.425 10.487 1.00 95.44 190 GLU A N 1
ATOM 1505 C CA . GLU A 1 190 ? 2.743 -3.360 9.938 1.00 95.44 190 GLU A CA 1
ATOM 1506 C C . GLU A 1 190 ? 4.148 -2.899 10.324 1.00 95.44 190 GLU A C 1
ATOM 1508 O O . GLU A 1 190 ? 4.429 -1.698 10.307 1.00 95.44 190 GLU A O 1
ATOM 1513 N N . VAL A 1 191 ? 5.028 -3.839 10.671 1.00 93.19 191 VAL A N 1
ATOM 1514 C CA . VAL A 1 191 ? 6.449 -3.566 10.932 1.00 93.19 191 VAL A CA 1
ATOM 1515 C C . VAL A 1 191 ? 7.293 -4.554 10.132 1.00 93.19 191 VAL A C 1
ATOM 1517 O O . VAL A 1 191 ? 7.293 -5.750 10.432 1.00 93.19 191 VAL A O 1
ATOM 1520 N N . GLY A 1 192 ? 8.036 -4.056 9.142 1.00 89.12 192 GLY A N 1
ATOM 1521 C CA . GLY A 1 192 ? 8.623 -4.894 8.091 1.00 89.12 192 GLY A CA 1
ATOM 1522 C C . GLY A 1 192 ? 7.573 -5.285 7.048 1.00 89.12 192 GLY A C 1
ATOM 1523 O O . GLY A 1 192 ? 6.427 -4.890 7.175 1.00 89.12 192 GLY A O 1
ATOM 1524 N N . ALA A 1 193 ? 7.957 -6.031 6.009 1.00 85.00 193 ALA A N 1
ATOM 1525 C CA . ALA A 1 193 ? 7.015 -6.438 4.959 1.00 85.00 193 ALA A CA 1
ATOM 1526 C C . ALA A 1 193 ? 6.249 -7.705 5.345 1.00 85.00 193 ALA A C 1
ATOM 1528 O O . ALA A 1 193 ? 6.868 -8.683 5.777 1.00 85.00 193 ALA A O 1
ATOM 1529 N N . GLY A 1 194 ? 4.936 -7.708 5.149 1.00 74.19 194 GLY A N 1
ATOM 1530 C CA . GLY A 1 194 ? 4.064 -8.868 5.292 1.00 74.19 194 GLY A CA 1
ATOM 1531 C C . GLY A 1 194 ? 4.132 -9.836 4.116 1.00 74.19 194 GLY A C 1
ATOM 1532 O O . GLY A 1 194 ? 3.978 -11.050 4.294 1.00 74.19 194 GLY A O 1
ATOM 1533 N N . SER A 1 195 ? 4.464 -9.308 2.936 1.00 67.94 195 SER A N 1
ATOM 1534 C CA . SER A 1 195 ? 4.576 -10.063 1.689 1.00 67.94 195 SER A CA 1
ATOM 1535 C C . SER A 1 195 ? 5.540 -1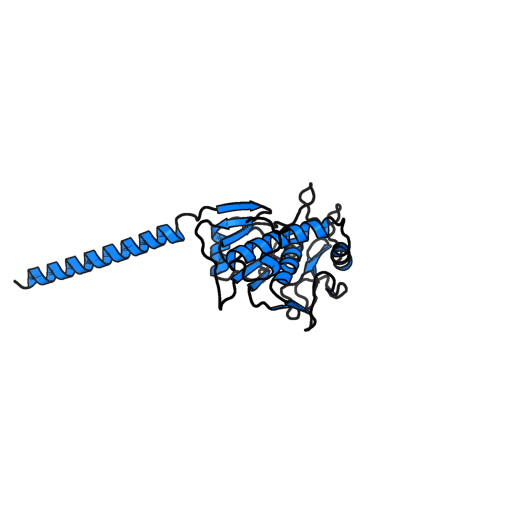1.256 1.774 1.00 67.94 195 SER A C 1
ATOM 1537 O O . SER A 1 195 ? 6.627 -11.164 2.352 1.00 67.94 195 SER A O 1
ATOM 1539 N N . SER A 1 196 ? 5.171 -12.382 1.140 1.00 67.38 196 SER A N 1
ATOM 1540 C CA . SER A 1 196 ? 5.891 -13.653 1.298 1.00 67.38 196 SER A CA 1
ATOM 1541 C C . SER A 1 196 ? 7.380 -13.530 0.969 1.00 67.38 196 SER A C 1
ATOM 1543 O O . SER A 1 196 ? 7.779 -13.153 -0.135 1.00 67.38 196 SER A O 1
ATOM 1545 N N . LEU A 1 197 ? 8.205 -13.922 1.932 1.00 72.00 197 LEU A N 1
ATOM 1546 C CA . LEU A 1 197 ? 9.627 -14.166 1.749 1.00 72.00 197 LEU A CA 1
ATOM 1547 C C . LEU A 1 197 ? 9.823 -15.598 1.241 1.00 72.00 197 LEU A C 1
ATOM 1549 O O . LEU A 1 197 ? 9.055 -16.509 1.566 1.00 72.00 197 LEU A O 1
ATOM 1553 N N . ALA A 1 198 ? 10.866 -15.823 0.451 1.00 70.88 198 ALA A N 1
ATOM 1554 C CA . ALA A 1 198 ? 11.362 -17.165 0.207 1.00 70.88 198 ALA A CA 1
ATOM 1555 C C . ALA A 1 198 ? 11.795 -17.815 1.544 1.00 70.88 198 ALA A C 1
ATOM 1557 O O . ALA A 1 198 ? 12.018 -17.112 2.532 1.00 70.88 198 ALA A O 1
ATOM 1558 N N . PRO A 1 199 ? 11.932 -19.156 1.622 1.00 70.12 199 PRO A N 1
ATOM 1559 C CA . PRO A 1 199 ? 12.309 -19.838 2.867 1.00 70.12 199 PRO A CA 1
ATOM 1560 C C . PRO A 1 199 ? 13.628 -19.364 3.503 1.00 70.12 199 PRO A C 1
ATOM 1562 O O . PRO A 1 199 ? 13.860 -19.617 4.682 1.00 70.12 199 PRO A O 1
ATOM 1565 N N . ASP A 1 200 ? 14.493 -18.707 2.731 1.00 70.56 200 ASP A N 1
ATOM 1566 C CA . ASP A 1 200 ? 15.754 -18.103 3.171 1.00 70.56 200 ASP A CA 1
ATOM 1567 C C . ASP A 1 200 ? 15.610 -16.649 3.668 1.00 70.56 200 ASP A C 1
ATOM 1569 O O . ASP A 1 200 ? 16.608 -16.025 4.023 1.00 70.56 200 ASP A O 1
ATOM 1573 N N . GLY A 1 201 ? 14.385 -16.115 3.720 1.00 73.38 201 GLY A N 1
ATOM 1574 C CA . GLY A 1 201 ? 14.084 -14.749 4.151 1.00 73.38 201 GLY A CA 1
ATOM 1575 C C . GLY A 1 201 ? 14.243 -13.684 3.062 1.00 73.38 201 GLY A C 1
ATOM 1576 O O . GLY A 1 201 ? 14.026 -12.509 3.340 1.00 73.38 201 GLY A O 1
ATOM 1577 N N . THR A 1 202 ? 14.585 -14.061 1.828 1.00 77.38 202 THR A N 1
ATOM 1578 C CA . THR A 1 202 ? 14.735 -13.114 0.712 1.00 77.38 202 THR A CA 1
ATOM 1579 C C . THR A 1 202 ? 13.366 -12.773 0.109 1.00 77.38 202 THR A C 1
ATOM 1581 O O . THR A 1 202 ? 12.566 -13.690 -0.094 1.00 77.38 202 THR A O 1
ATOM 1584 N N . PRO A 1 203 ? 13.043 -11.507 -0.222 1.00 80.81 203 PRO A N 1
ATOM 1585 C CA . PRO A 1 203 ? 11.757 -11.200 -0.848 1.00 80.81 203 PRO A CA 1
ATOM 1586 C C . PRO A 1 203 ? 11.590 -11.930 -2.191 1.00 80.81 203 PRO A C 1
ATOM 1588 O O . PRO A 1 203 ? 12.508 -11.995 -3.003 1.00 80.81 203 PRO A O 1
ATOM 1591 N N . ILE A 1 204 ? 10.405 -12.480 -2.466 1.00 81.94 204 ILE A N 1
ATOM 1592 C CA . ILE A 1 204 ? 10.160 -13.332 -3.654 1.00 81.94 204 ILE A CA 1
ATOM 1593 C C . ILE A 1 204 ? 10.306 -12.612 -5.004 1.00 81.94 204 ILE A C 1
ATOM 1595 O O . ILE A 1 204 ? 10.350 -13.265 -6.046 1.00 81.94 204 ILE A O 1
ATOM 1599 N N . ILE A 1 205 ? 10.382 -11.278 -5.007 1.00 80.50 205 ILE A N 1
ATOM 1600 C CA . ILE A 1 205 ? 10.662 -10.468 -6.204 1.00 80.50 205 ILE A CA 1
ATOM 1601 C C . ILE A 1 205 ? 12.165 -10.405 -6.550 1.00 80.50 205 ILE A C 1
ATOM 1603 O O . ILE A 1 205 ? 12.560 -9.677 -7.463 1.00 80.50 205 ILE A O 1
ATOM 1607 N N . PHE A 1 206 ? 12.986 -11.201 -5.864 1.00 78.25 206 PHE A N 1
ATOM 1608 C CA . PHE A 1 206 ? 14.418 -11.351 -6.090 1.00 78.25 206 PHE A CA 1
ATOM 1609 C C . PHE A 1 206 ? 14.734 -12.747 -6.607 1.00 78.25 206 PHE A C 1
ATOM 1611 O O . PHE A 1 206 ? 14.167 -13.751 -6.171 1.00 78.25 206 PHE A O 1
ATOM 1618 N N . ALA A 1 207 ? 15.688 -12.822 -7.529 1.00 65.81 207 ALA A N 1
ATOM 1619 C CA . ALA A 1 207 ? 16.314 -14.086 -7.864 1.00 65.81 207 ALA A CA 1
ATOM 1620 C C . ALA A 1 207 ? 17.205 -14.550 -6.699 1.00 65.81 207 ALA A C 1
ATOM 1622 O O . ALA A 1 207 ? 17.790 -13.739 -5.986 1.00 65.81 207 ALA A O 1
ATOM 1623 N N . GLY A 1 208 ? 17.386 -15.867 -6.543 1.00 60.44 208 GLY A N 1
ATOM 1624 C CA . GLY A 1 208 ? 18.205 -16.460 -5.469 1.00 60.44 208 GLY A CA 1
ATOM 1625 C C . GLY A 1 208 ? 19.705 -16.113 -5.501 1.00 60.44 208 GLY A C 1
ATOM 1626 O O . GLY A 1 208 ? 20.474 -16.641 -4.707 1.00 60.44 208 GLY A O 1
ATOM 1627 N N . ASN A 1 209 ? 20.140 -15.257 -6.429 1.00 63.78 209 ASN A N 1
ATOM 1628 C CA . ASN A 1 209 ? 21.466 -14.638 -6.456 1.00 63.78 209 ASN A CA 1
ATOM 1629 C C . ASN A 1 209 ? 21.472 -13.207 -5.873 1.00 63.78 209 ASN A C 1
ATOM 1631 O O . ASN A 1 209 ? 22.480 -12.517 -6.007 1.00 63.78 209 ASN A O 1
ATOM 1635 N N . GLY A 1 210 ? 20.355 -12.755 -5.292 1.00 63.88 210 GLY A N 1
ATOM 1636 C CA . GLY A 1 210 ? 20.186 -11.421 -4.714 1.00 63.88 210 GLY A CA 1
ATOM 1637 C C . GLY A 1 210 ? 19.866 -10.318 -5.725 1.00 63.88 210 GLY A C 1
ATOM 1638 O O . GLY A 1 210 ? 19.786 -9.164 -5.336 1.00 63.88 210 GLY A O 1
ATOM 1639 N N . THR A 1 211 ? 19.685 -10.629 -7.014 1.00 70.62 211 THR A N 1
ATOM 1640 C CA . THR A 1 211 ? 19.321 -9.617 -8.022 1.00 70.62 211 THR A CA 1
ATOM 1641 C C . THR A 1 211 ? 17.803 -9.502 -8.153 1.00 70.62 211 THR A C 1
ATOM 1643 O O . THR A 1 211 ? 17.129 -10.499 -8.428 1.00 70.62 211 THR A O 1
ATOM 1646 N N . GLY A 1 212 ? 17.268 -8.288 -8.018 1.00 74.81 212 GLY A N 1
ATOM 1647 C CA . GLY A 1 212 ? 15.854 -7.999 -8.258 1.00 74.81 212 GLY A CA 1
ATOM 1648 C C . GLY A 1 212 ? 15.401 -8.325 -9.689 1.00 74.81 212 GLY A C 1
ATOM 1649 O O . GLY A 1 212 ? 16.136 -8.149 -10.668 1.00 74.81 212 GLY A O 1
ATOM 1650 N N . TYR A 1 213 ? 14.170 -8.818 -9.837 1.00 83.00 213 TYR A N 1
ATOM 1651 C CA . TYR A 1 213 ? 13.582 -9.042 -11.157 1.00 83.00 213 TYR A CA 1
ATOM 1652 C C . TYR A 1 213 ? 13.175 -7.725 -11.830 1.00 83.00 213 TYR A C 1
ATOM 1654 O O . TYR A 1 213 ? 12.665 -6.812 -11.191 1.00 83.00 213 TYR A O 1
ATOM 1662 N N . MET A 1 214 ? 13.326 -7.649 -13.157 1.00 85.38 214 MET A N 1
ATOM 1663 C CA . MET A 1 214 ? 12.837 -6.520 -13.964 1.00 85.38 214 MET A CA 1
ATOM 1664 C C . MET A 1 214 ? 11.312 -6.343 -13.833 1.00 85.38 214 MET A C 1
ATOM 1666 O O . MET A 1 214 ? 10.607 -7.353 -13.717 1.00 85.38 214 MET A O 1
ATOM 1670 N N . PRO A 1 215 ? 10.763 -5.114 -13.981 1.00 85.62 215 PRO A N 1
ATOM 1671 C CA . PRO A 1 215 ? 9.324 -4.884 -13.857 1.00 85.62 215 PRO A CA 1
ATOM 1672 C C . PRO A 1 215 ? 8.527 -5.744 -14.837 1.00 85.62 215 PRO A C 1
ATOM 1674 O O . PRO A 1 215 ? 7.511 -6.325 -14.480 1.00 85.62 215 PRO A O 1
ATOM 1677 N N . SER A 1 216 ? 9.014 -5.894 -16.073 1.00 88.12 216 SER A N 1
ATOM 1678 C CA . SER A 1 216 ? 8.372 -6.737 -17.088 1.00 88.12 216 SER A CA 1
ATOM 1679 C C . SER A 1 216 ? 8.243 -8.196 -16.660 1.00 88.12 216 SER A C 1
ATOM 1681 O O . SER A 1 216 ? 7.223 -8.823 -16.940 1.00 88.12 216 SER A O 1
ATOM 1683 N N . TYR A 1 217 ? 9.242 -8.728 -15.953 1.00 90.06 217 TYR A N 1
ATOM 1684 C CA . TYR A 1 217 ? 9.177 -10.078 -15.415 1.00 90.06 217 TYR A CA 1
ATOM 1685 C C . TYR A 1 217 ? 8.164 -10.154 -14.277 1.00 90.06 217 TYR A C 1
ATOM 1687 O O . TYR A 1 217 ? 7.266 -10.988 -14.358 1.00 90.06 217 TYR A O 1
ATOM 1695 N N . ILE A 1 218 ? 8.251 -9.264 -13.281 1.00 88.06 218 ILE A N 1
ATOM 1696 C CA . ILE A 1 218 ? 7.324 -9.221 -12.137 1.00 88.06 218 ILE A CA 1
ATOM 1697 C C . ILE A 1 218 ? 5.877 -9.122 -12.632 1.00 88.06 218 ILE A C 1
ATOM 1699 O O . ILE A 1 218 ? 5.046 -9.951 -12.278 1.00 88.06 218 ILE A O 1
ATOM 1703 N N . ILE A 1 219 ? 5.586 -8.185 -13.535 1.00 89.94 219 ILE A N 1
ATOM 1704 C CA . ILE A 1 219 ? 4.242 -8.007 -14.095 1.00 89.94 219 ILE A CA 1
ATOM 1705 C C . ILE A 1 219 ? 3.778 -9.240 -14.886 1.00 89.94 219 ILE A C 1
ATOM 1707 O O . ILE A 1 219 ? 2.625 -9.656 -14.769 1.00 89.94 219 ILE A O 1
ATOM 1711 N N . SER A 1 220 ? 4.665 -9.900 -15.640 1.00 90.88 220 SER A N 1
ATOM 1712 C CA . SER A 1 220 ? 4.297 -11.134 -16.355 1.00 90.88 220 SER A CA 1
ATOM 1713 C C . SER A 1 220 ? 3.865 -12.276 -15.422 1.00 90.88 220 SER A C 1
ATOM 1715 O O . SER A 1 220 ? 3.104 -13.155 -15.836 1.00 90.88 220 SER A O 1
ATOM 1717 N N . GLN A 1 221 ? 4.301 -12.255 -14.156 1.00 91.38 221 GLN A N 1
ATOM 1718 C CA . GLN A 1 221 ? 3.964 -13.286 -13.178 1.00 91.38 221 GLN A CA 1
ATOM 1719 C C . GLN A 1 221 ? 2.496 -13.267 -12.748 1.00 91.38 221 GLN A C 1
ATOM 1721 O O . GLN A 1 221 ? 1.964 -14.333 -12.448 1.00 91.38 221 GLN A O 1
ATOM 1726 N N . PHE A 1 222 ? 1.819 -12.117 -12.785 1.00 88.56 222 PHE A N 1
ATOM 1727 C CA . PHE A 1 222 ? 0.396 -12.012 -12.422 1.00 88.56 222 PHE A CA 1
ATOM 1728 C C . PHE A 1 222 ? -0.538 -12.715 -13.413 1.00 88.56 222 PHE A C 1
ATOM 1730 O O . PHE A 1 222 ? -1.640 -13.121 -13.061 1.00 88.56 222 PHE A O 1
ATOM 1737 N N . ASN A 1 223 ? -0.064 -12.968 -14.635 1.00 86.12 223 ASN A N 1
ATOM 1738 C CA . ASN A 1 223 ? -0.782 -13.782 -15.619 1.00 86.12 223 ASN A CA 1
ATOM 1739 C C . ASN A 1 223 ? -0.490 -15.289 -15.480 1.00 86.12 223 ASN A C 1
ATOM 1741 O O . ASN A 1 223 ? -0.979 -16.096 -16.272 1.00 86.12 223 ASN A O 1
ATOM 1745 N N . THR A 1 224 ? 0.320 -15.688 -14.494 1.00 87.19 224 THR A N 1
ATOM 1746 C CA . THR A 1 224 ? 0.774 -17.068 -14.300 1.00 87.19 224 THR A CA 1
ATOM 1747 C C . THR A 1 224 ? 0.199 -17.638 -13.005 1.00 87.19 224 THR A C 1
ATOM 1749 O O . THR A 1 224 ? 0.690 -17.360 -11.915 1.00 87.19 224 THR A O 1
ATOM 1752 N N . SER A 1 225 ? -0.801 -18.517 -13.113 1.00 81.38 225 SER A N 1
ATOM 1753 C CA . SER A 1 225 ? -1.536 -19.076 -11.960 1.00 81.38 225 SER A CA 1
ATOM 1754 C C . SER A 1 225 ? -0.678 -19.853 -10.948 1.00 81.38 225 SER A C 1
ATOM 1756 O O . SER A 1 225 ? -1.060 -20.014 -9.787 1.00 81.38 225 SER A O 1
ATOM 1758 N N . SER A 1 226 ? 0.490 -20.353 -11.357 1.00 87.38 226 SER A N 1
ATOM 1759 C CA . SER A 1 226 ? 1.432 -21.054 -10.481 1.00 87.38 226 SER A CA 1
ATOM 1760 C C . SER A 1 226 ? 2.520 -20.157 -9.889 1.00 87.38 226 SER A C 1
ATOM 1762 O O . SER A 1 226 ? 3.356 -20.674 -9.151 1.00 87.38 226 SER A O 1
ATOM 1764 N N . SER A 1 227 ? 2.550 -18.860 -10.212 1.00 90.12 227 SER A N 1
ATOM 1765 C CA . SER A 1 227 ? 3.653 -17.988 -9.816 1.00 90.12 227 SER A CA 1
ATOM 1766 C C . SER A 1 227 ? 3.680 -17.738 -8.313 1.00 90.12 227 SER A C 1
ATOM 1768 O O . SER A 1 227 ? 2.695 -17.290 -7.730 1.00 90.12 227 SER A O 1
ATOM 1770 N N . THR A 1 228 ? 4.835 -17.984 -7.694 1.00 89.06 228 THR A N 1
ATOM 1771 C CA . THR A 1 228 ? 5.079 -17.630 -6.292 1.00 89.06 228 THR A CA 1
ATOM 1772 C C . THR A 1 228 ? 4.977 -16.122 -6.077 1.00 89.06 228 THR A C 1
ATOM 1774 O O . THR A 1 228 ? 4.376 -15.715 -5.094 1.00 89.06 228 THR A O 1
ATOM 1777 N N . ILE A 1 229 ? 5.478 -15.308 -7.020 1.00 88.75 229 ILE A N 1
ATOM 1778 C CA . ILE A 1 229 ? 5.411 -13.837 -6.955 1.00 88.75 229 ILE A CA 1
ATOM 1779 C C . ILE A 1 229 ? 3.960 -13.368 -6.898 1.00 88.75 229 ILE A C 1
ATOM 1781 O O . ILE A 1 229 ? 3.590 -12.645 -5.979 1.00 88.75 229 ILE A O 1
ATOM 1785 N N . SER A 1 230 ? 3.128 -13.827 -7.840 1.00 90.38 230 SER A N 1
ATOM 1786 C CA . SER A 1 230 ? 1.711 -13.456 -7.852 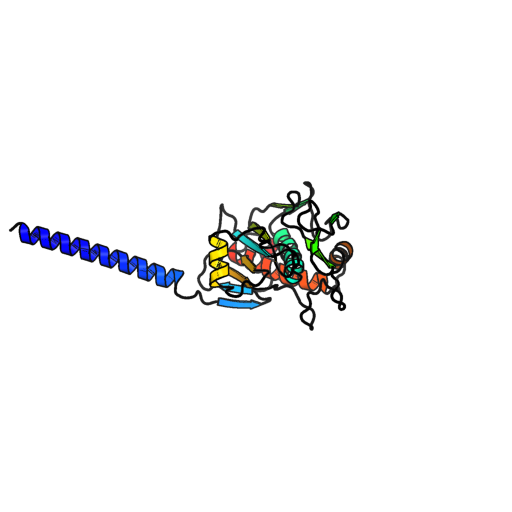1.00 90.38 230 SER A CA 1
ATOM 1787 C C . SER A 1 230 ? 1.008 -13.915 -6.579 1.00 90.38 230 SER A C 1
ATOM 1789 O O . SER A 1 230 ? 0.271 -13.136 -5.997 1.00 90.38 230 SER A O 1
ATOM 1791 N N . LYS A 1 231 ? 1.254 -15.148 -6.121 1.00 90.19 231 LYS A N 1
ATOM 1792 C CA . LYS A 1 231 ? 0.619 -15.672 -4.905 1.00 90.19 231 LYS A CA 1
ATOM 1793 C C . LYS A 1 231 ? 0.975 -14.861 -3.667 1.00 90.19 231 LYS A C 1
ATOM 1795 O O . LYS A 1 231 ? 0.068 -14.512 -2.929 1.00 90.19 231 LYS A O 1
ATOM 1800 N N . GLY A 1 232 ? 2.255 -14.558 -3.460 1.00 89.62 232 GLY A N 1
ATOM 1801 C CA . GLY A 1 232 ? 2.680 -13.848 -2.257 1.00 89.62 232 GLY A CA 1
ATOM 1802 C C . GLY A 1 232 ? 2.221 -12.394 -2.221 1.00 89.62 232 GLY A C 1
ATOM 1803 O O . GLY A 1 232 ? 1.815 -11.915 -1.169 1.00 89.62 232 GLY A O 1
ATOM 1804 N N . ILE A 1 233 ? 2.213 -11.711 -3.372 1.00 91.50 233 ILE A N 1
ATOM 1805 C CA . ILE A 1 233 ? 1.683 -10.343 -3.462 1.00 91.50 233 ILE A CA 1
ATOM 1806 C C . ILE A 1 233 ? 0.162 -10.336 -3.267 1.00 91.50 233 ILE A C 1
ATOM 1808 O O . ILE A 1 233 ? -0.344 -9.498 -2.530 1.00 91.50 233 ILE A O 1
ATOM 1812 N N . THR A 1 234 ? -0.568 -11.272 -3.882 1.00 92.06 234 THR A N 1
ATOM 1813 C CA . THR A 1 234 ? -2.028 -11.359 -3.722 1.00 92.06 234 THR A CA 1
ATOM 1814 C C . THR A 1 234 ? -2.428 -11.762 -2.301 1.00 92.06 234 THR A C 1
ATOM 1816 O O . THR A 1 234 ? -3.394 -11.221 -1.778 1.00 92.06 234 THR A O 1
ATOM 1819 N N . GLU A 1 235 ? -1.690 -12.665 -1.650 1.00 92.44 235 GLU A N 1
ATOM 1820 C CA . GLU A 1 235 ? -1.939 -13.033 -0.250 1.00 92.44 235 GLU A CA 1
ATOM 1821 C C . GLU A 1 235 ? -1.820 -11.815 0.670 1.00 92.44 235 GLU A C 1
ATOM 1823 O O . GLU A 1 235 ? -2.704 -11.569 1.490 1.00 92.44 235 GLU A O 1
ATOM 1828 N N . GLU A 1 236 ? -0.775 -11.009 0.490 1.00 94.56 236 GLU A N 1
ATOM 1829 C CA . GLU A 1 236 ? -0.608 -9.776 1.252 1.00 94.56 236 GLU A CA 1
ATOM 1830 C C . GLU A 1 236 ? -1.685 -8.736 0.926 1.00 94.56 236 GLU A C 1
ATOM 1832 O O . GLU A 1 236 ? -2.302 -8.142 1.814 1.00 94.56 236 GLU A O 1
ATOM 1837 N N . ALA A 1 237 ? -2.005 -8.581 -0.358 1.00 95.69 237 ALA A N 1
ATOM 1838 C CA . ALA A 1 237 ? -3.067 -7.693 -0.796 1.00 95.69 237 ALA A CA 1
ATOM 1839 C C . ALA A 1 237 ? -4.437 -8.074 -0.206 1.00 95.69 237 ALA A C 1
ATOM 1841 O O . ALA A 1 237 ? -5.240 -7.193 0.121 1.00 95.69 237 ALA A O 1
ATOM 1842 N N . ASP A 1 238 ? -4.707 -9.367 -0.027 1.00 96.00 238 ASP A N 1
ATOM 1843 C CA . ASP A 1 238 ? -5.918 -9.879 0.609 1.00 96.00 238 ASP A CA 1
ATOM 1844 C C . ASP A 1 238 ? -5.951 -9.551 2.114 1.00 96.00 238 ASP A C 1
ATOM 1846 O O . ASP A 1 238 ? -7.012 -9.188 2.635 1.00 96.00 238 ASP A O 1
ATOM 1850 N N . TYR A 1 239 ? -4.813 -9.591 2.817 1.00 96.69 239 TYR A N 1
ATOM 1851 C CA . TYR A 1 239 ? -4.710 -9.118 4.204 1.00 96.69 239 TYR A CA 1
ATOM 1852 C C . TYR A 1 239 ? -5.017 -7.621 4.312 1.00 96.69 2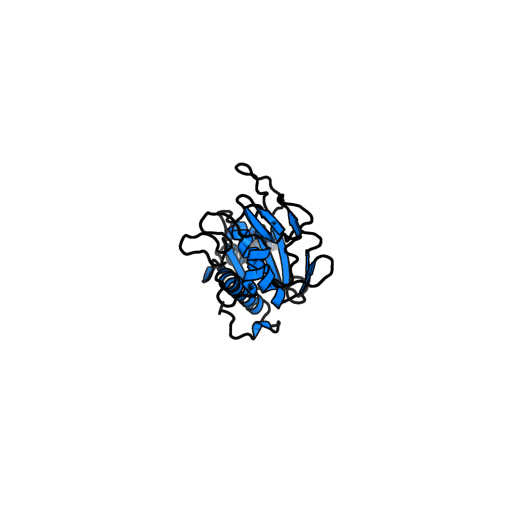39 TYR A C 1
ATOM 1854 O O . TYR A 1 239 ? -5.929 -7.239 5.057 1.00 96.69 239 TYR A O 1
ATOM 1862 N N . ILE A 1 240 ? -4.342 -6.782 3.517 1.00 98.06 240 ILE A N 1
ATOM 1863 C CA . ILE A 1 240 ? -4.583 -5.328 3.447 1.00 98.06 240 ILE A CA 1
ATOM 1864 C C . ILE A 1 240 ? -6.057 -5.043 3.132 1.00 98.06 240 ILE A C 1
ATOM 1866 O O . ILE A 1 240 ? -6.706 -4.234 3.803 1.00 98.06 240 ILE A O 1
ATOM 1870 N N . THR A 1 241 ? -6.626 -5.756 2.157 1.00 98.44 241 THR A N 1
ATOM 1871 C CA . THR A 1 241 ? -8.037 -5.631 1.771 1.00 98.44 241 THR A CA 1
ATOM 1872 C C . THR A 1 241 ? -8.971 -5.987 2.926 1.00 98.44 241 THR A C 1
ATOM 1874 O O . THR A 1 241 ? -9.929 -5.259 3.187 1.00 98.44 241 THR A O 1
ATOM 1877 N N . SER A 1 242 ? -8.679 -7.057 3.665 1.00 97.75 242 SER A N 1
ATOM 1878 C CA . SER A 1 242 ? -9.482 -7.494 4.813 1.00 97.75 242 SER A CA 1
ATOM 1879 C C . SER A 1 242 ? -9.475 -6.472 5.947 1.00 97.75 242 SER A C 1
ATOM 1881 O O . SER A 1 242 ? -10.530 -6.170 6.511 1.00 97.75 242 SER A O 1
ATOM 1883 N N . MET A 1 243 ? -8.314 -5.882 6.242 1.00 97.94 243 MET A N 1
ATOM 1884 C CA . MET A 1 243 ? -8.177 -4.825 7.251 1.00 97.94 243 MET A CA 1
ATOM 1885 C C . MET A 1 243 ? -8.955 -3.568 6.864 1.00 97.94 243 MET A C 1
ATOM 1887 O O . MET A 1 243 ? -9.728 -3.051 7.672 1.00 97.94 243 MET A O 1
ATOM 1891 N N . ILE A 1 244 ? -8.841 -3.126 5.607 1.00 98.56 244 ILE A N 1
ATOM 1892 C CA . ILE A 1 244 ? -9.638 -2.003 5.099 1.00 98.56 244 ILE A CA 1
ATOM 1893 C C . ILE A 1 244 ? -11.132 -2.326 5.215 1.00 98.56 244 ILE A C 1
ATOM 1895 O O . ILE A 1 244 ? -11.892 -1.496 5.708 1.00 98.56 244 ILE A O 1
ATOM 1899 N N . CYS A 1 245 ? -11.562 -3.526 4.810 1.00 98.25 245 CYS A N 1
ATOM 1900 C CA . CYS A 1 245 ? -12.956 -3.963 4.887 1.00 98.25 245 CYS A CA 1
ATOM 1901 C C . CYS A 1 245 ? -13.517 -3.962 6.311 1.00 98.25 245 CYS A C 1
ATOM 1903 O O . CYS A 1 245 ? -14.646 -3.504 6.512 1.00 98.25 245 CYS A O 1
ATOM 1905 N N . SER A 1 246 ? -12.726 -4.414 7.285 1.00 96.44 246 SER A N 1
ATOM 1906 C CA . SER A 1 246 ? -13.073 -4.347 8.706 1.00 96.44 246 SER A CA 1
ATOM 1907 C C . SER A 1 246 ? -13.348 -2.902 9.136 1.00 96.44 246 SER A C 1
ATOM 1909 O O . SER A 1 246 ? -14.416 -2.590 9.671 1.00 96.44 246 SER A O 1
ATOM 1911 N N . ASP A 1 247 ? -12.445 -1.986 8.785 1.00 97.19 247 ASP A N 1
ATOM 1912 C CA . ASP A 1 247 ? -12.490 -0.597 9.240 1.00 97.19 247 ASP A CA 1
ATOM 1913 C C . ASP A 1 247 ? -13.515 0.283 8.511 1.00 97.19 247 ASP A C 1
ATOM 1915 O O . ASP A 1 247 ? -14.024 1.248 9.088 1.00 97.19 247 ASP A O 1
ATOM 1919 N N . ILE A 1 248 ? -13.877 -0.053 7.268 1.00 97.06 248 ILE A N 1
ATOM 1920 C CA . ILE A 1 248 ? -14.982 0.601 6.543 1.00 97.06 248 ILE A CA 1
ATOM 1921 C C . ILE A 1 248 ? -16.332 -0.091 6.764 1.00 97.06 248 ILE A C 1
ATOM 1923 O O . ILE A 1 248 ? -17.299 0.224 6.066 1.00 97.06 248 ILE A O 1
ATOM 1927 N N . ASN A 1 249 ? -16.414 -1.044 7.698 1.00 95.50 249 ASN A N 1
ATOM 1928 C CA . ASN A 1 249 ? -17.624 -1.808 8.002 1.00 95.50 249 ASN A CA 1
ATOM 1929 C C . ASN A 1 249 ? -18.244 -2.469 6.752 1.00 95.50 249 ASN A C 1
ATOM 1931 O O . ASN A 1 249 ? -19.447 -2.373 6.500 1.00 95.50 249 ASN A O 1
ATOM 1935 N N . ASN A 1 250 ? -17.400 -3.114 5.943 1.00 96.56 250 ASN A N 1
ATOM 1936 C CA . ASN A 1 250 ? -17.760 -3.838 4.720 1.00 96.56 250 ASN A CA 1
ATOM 1937 C C . ASN A 1 250 ? -18.498 -2.999 3.655 1.00 96.56 250 ASN A C 1
ATOM 1939 O O . ASN A 1 250 ? -19.270 -3.534 2.862 1.00 96.56 250 ASN A O 1
ATOM 1943 N N . ALA A 1 251 ? -18.272 -1.682 3.614 1.00 96.62 251 ALA A N 1
ATOM 1944 C CA . ALA A 1 251 ? -18.957 -0.781 2.683 1.00 96.62 251 ALA A CA 1
ATOM 1945 C C . ALA A 1 251 ? -18.560 -0.956 1.199 1.00 96.62 251 ALA A C 1
ATOM 1947 O O . ALA A 1 251 ? -19.275 -0.470 0.316 1.00 96.62 251 ALA A O 1
ATOM 1948 N N . ALA A 1 252 ? -17.429 -1.606 0.904 1.00 97.62 252 ALA A N 1
ATOM 1949 C CA . ALA A 1 252 ? -16.974 -1.855 -0.464 1.00 97.62 252 ALA A CA 1
ATOM 1950 C C . ALA A 1 252 ? -17.394 -3.254 -0.962 1.00 97.62 252 ALA A C 1
ATOM 1952 O O . ALA A 1 252 ? -17.400 -4.200 -0.174 1.00 97.62 252 ALA A O 1
ATOM 1953 N N . PRO A 1 253 ? -17.689 -3.436 -2.267 1.00 96.88 253 PRO A N 1
ATOM 1954 C CA . PRO A 1 253 ? -18.132 -4.727 -2.807 1.00 96.88 253 PRO A CA 1
ATOM 1955 C C . PRO A 1 253 ? -17.168 -5.893 -2.547 1.00 96.88 253 PRO A C 1
ATOM 1957 O O . PRO A 1 253 ? -17.616 -7.003 -2.249 1.00 96.88 253 PRO A O 1
ATOM 1960 N N . VAL A 1 254 ? -15.854 -5.633 -2.609 1.00 97.25 254 VAL A N 1
ATOM 1961 C CA . VAL A 1 254 ? -14.801 -6.639 -2.378 1.00 97.25 254 VAL A CA 1
ATOM 1962 C C . VAL A 1 254 ? -14.909 -7.301 -1.001 1.00 97.25 254 VAL A C 1
ATOM 1964 O O . VAL A 1 254 ? -14.586 -8.475 -0.861 1.00 97.25 254 VAL A O 1
ATOM 1967 N N . CYS A 1 255 ? -15.462 -6.601 -0.006 1.00 97.75 255 CYS A N 1
ATOM 1968 C CA . CYS A 1 255 ? -15.557 -7.075 1.376 1.00 97.75 255 CYS A CA 1
ATOM 1969 C C . CYS A 1 255 ? -16.484 -8.281 1.564 1.00 97.75 255 CYS A C 1
ATOM 1971 O O . CYS A 1 255 ? -16.500 -8.900 2.622 1.00 97.75 255 CYS A O 1
ATOM 1973 N N . SER A 1 256 ? -17.264 -8.624 0.538 1.00 96.00 256 SER A N 1
ATOM 1974 C CA . SER A 1 256 ? -18.083 -9.837 0.516 1.00 96.00 256 SER A CA 1
ATOM 1975 C C . SER A 1 256 ? -17.350 -11.067 -0.033 1.00 96.00 256 SER A C 1
ATOM 1977 O O . SER A 1 256 ? -17.934 -12.153 -0.067 1.00 96.00 256 SER A O 1
ATOM 1979 N N . SER A 1 257 ? -16.093 -10.923 -0.471 1.00 95.69 257 SER A N 1
ATOM 1980 C CA . SER A 1 257 ? -15.333 -12.025 -1.054 1.00 95.69 257 SER A CA 1
ATOM 1981 C C . SER A 1 257 ? -14.999 -13.090 -0.001 1.00 95.69 257 SER A C 1
ATOM 1983 O O . SER A 1 257 ? -14.390 -12.775 1.021 1.00 95.69 257 SER A O 1
ATOM 1985 N N . PRO A 1 258 ? -15.333 -14.372 -0.244 1.00 92.00 258 PRO A N 1
ATOM 1986 C CA . PRO A 1 258 ? -15.025 -15.456 0.684 1.00 92.00 258 PRO A CA 1
ATOM 1987 C C . PRO A 1 258 ? -13.538 -15.840 0.705 1.00 92.00 258 PRO A C 1
ATOM 1989 O O . PRO A 1 258 ? -13.153 -16.657 1.538 1.00 92.00 258 PRO A O 1
ATOM 1992 N N . SER A 1 259 ? -12.721 -15.312 -0.217 1.00 90.75 259 SER A N 1
ATOM 1993 C CA . SER A 1 259 ? -11.274 -15.562 -0.259 1.00 90.75 259 SER A CA 1
ATOM 1994 C C . SER A 1 259 ? -10.489 -14.739 0.760 1.00 90.75 259 SER A C 1
ATOM 1996 O O . SER A 1 259 ? -9.357 -15.098 1.064 1.00 90.75 259 SER A O 1
ATOM 1998 N N . LEU A 1 260 ? -11.082 -13.662 1.285 1.00 94.94 260 LEU A N 1
ATOM 1999 C CA . LEU A 1 260 ? -10.400 -12.741 2.184 1.00 94.94 260 LEU A CA 1
ATOM 2000 C C . LEU A 1 260 ? -10.088 -13.399 3.542 1.00 94.94 260 LEU A C 1
ATOM 2002 O O . LEU A 1 260 ? -10.967 -14.058 4.120 1.00 94.94 260 LEU A O 1
ATOM 2006 N N . PRO A 1 261 ? -8.863 -13.232 4.077 1.00 92.25 261 PRO A N 1
ATOM 2007 C CA . PRO A 1 261 ? -8.518 -13.699 5.410 1.00 92.25 261 PRO A CA 1
ATOM 2008 C C . PRO A 1 261 ? -9.360 -13.003 6.487 1.00 92.25 261 PRO A C 1
ATOM 2010 O O . PRO A 1 261 ? -9.917 -11.922 6.309 1.00 92.25 261 PRO A O 1
ATOM 2013 N N . LYS A 1 262 ? -9.459 -13.646 7.652 1.00 87.94 262 LYS A N 1
ATOM 2014 C CA . LYS A 1 262 ? -10.095 -13.040 8.828 1.00 87.94 262 LYS A CA 1
ATOM 2015 C C . LYS A 1 262 ? -9.045 -12.270 9.615 1.00 87.94 262 LYS A C 1
ATOM 2017 O O . LYS A 1 262 ? -8.022 -12.854 9.967 1.00 87.94 262 LYS A O 1
ATOM 2022 N N . VAL A 1 263 ? -9.345 -11.011 9.914 1.00 85.50 263 VAL A N 1
ATOM 2023 C CA . VAL A 1 263 ? -8.487 -10.071 10.650 1.00 85.50 263 VAL A CA 1
ATOM 2024 C C . VAL A 1 263 ? -9.158 -9.569 11.921 1.00 85.50 263 VAL A C 1
ATOM 2026 O O . VAL A 1 263 ? -10.411 -9.615 11.986 1.00 85.50 263 VAL A O 1
#

Organism: NCBI:txid662762

Mean predicted aligned error: 9.02 Å

pLDDT: mean 87.09, std 11.43, range [45.91, 98.56]